Protein 2D81 (pdb70)

InterPro domains:
  IPR001375 Peptidase S9, prolyl oligopeptidase, catalytic domain [PF00326] (25-159)
  IPR029058 Alpha/Beta hydrolase fold [G3DSA:3.40.50.1820] (7-166)
  IPR029058 Alpha/Beta hydrolase fold [G3DSA:3.40.50.1820] (208-334)
  IPR029058 Alpha/Beta hydrolase fold [SSF53474] (23-336)

B-factor: mean 10.39, std 5.19, range [2.71, 42.49]

Foldseek 3Di:
DAQAAFQAAQQQEAEEEAALRLQVRVLCCWQVVVRRQLAYEGELYAAHLQQQPPHCCCQFQLHAGDCPVVLVVSVVCDPHQGDHLLSQQNYQYEYEYECAERGRHPNGSVNNVVSSVVRYDVVRYHYYYQYQFYRAQEAQDDFPPADDRNDQDPPRHYNSNDLPLVVGVCSSPPDAPQFAPDDFQWDKDKHACDDQLHDAQFDRIWIKTFAPVGVPNPDHAHEYEYEYFFLNFCQRVNCRCVPRNRNRRRRNRGRYMYTYTGGDAFQDWAAWSDDGIDGRRRSGQDSTRRRHSSCSTPPNSNSSSVSVSSCNHNVSHD

Sequence (318 aa):
TALPAFNVNPNSVSVSGLASGGYMAAQLGVAYSDVFNVGFGVFAGGPYDCARNQYYTSCMYNGYPSITTPTANMKSWSGNQIASVANLGQRKIYMWTGSSDTTVGPNVMNQLKAQLGNFDNSANVSYVTTTGAVHTFPTDFNGAGDNSCSLSTSPYISNCNYDGAGAALKWIYGSLNARNTGTLSGSVLSFAQSGSYGANGMDTTGYLYVPQSCASGATVCSLHVALHGCLQSYSSIGSRFIQNTGYNKWADTNNMIILYPQAIPDYTIHAIWNGGVLSNPNGCWDWVGWYGSNADQIGGVQMAAIVGQVKQIVSGFQ

Secondary structure (DSSP, 8-state):
-PPPP--EEEEEEEEEEETHHHHHHHHHHHHTTTTS-SEEEEES---TTTTSSS-GGGGSTT-----HHHHHHHHHHBTTTB--GGGGGG-EEEEEEETT--SS-HHHHHHHHHHHTTTS-GGGEEEEEETT--SSEEESS--TTPPPTTS--TT-EEE-SS-HHHHHHHHHHSS-PPP--SS-SSEEEEEE--GGG--TTB-SEEEEEE-HHHHSSSS-EEEEEEE--TT-SHHHHTTHHHHHS-HHHHHTTTTEEEEE--B--EEEEEE-SSSSEEEETT----SSSTT-TTTTSTT-HHHHHHHHHHHHHHTT--

Organism: Talaromyces funiculosus (NCBI:txid28572)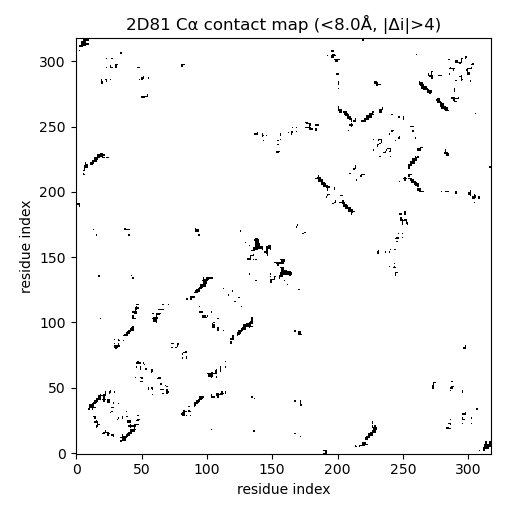

Radius of gyration: 17.61 Å; Cα contacts (8 Å, |Δi|>4): 845; chains: 1; bounding box: 46×44×44 Å

Solvent-accessible surface area: 11002 Å² total; per-residue (Å²): 127,81,5,50,50,22,8,0,31,57,96,17,1,0,0,0,0,2,9,4,0,0,5,0,0,0,3,0,0,1,0,22,0,80,14,0,39,30,0,0,0,0,0,0,0,0,1,1,2,3,2,40,100,36,78,44,47,51,0,31,132,47,25,166,1,57,28,108,58,6,14,45,25,0,127,81,27,33,55,113,77,0,14,46,23,77,40,0,29,148,23,44,0,2,0,0,0,0,50,48,1,98,44,6,0,33,37,0,0,71,31,0,88,49,0,0,45,85,29,27,59,97,79,45,26,23,55,39,68,22,126,36,2,20,16,0,0,0,0,48,47,124,10,64,54,36,13,65,19,83,111,43,56,63,8,42,0,0,55,12,135,49,26,0,0,0,22,0,0,92,72,3,50,32,112,40,93,83,64,32,104,45,130,59,59,23,65,65,61,47,2,37,10,66,69,84,44,19,26,89,6,16,27,103,43,0,31,0,2,8,0,109,43,2,59,91,11,94,53,74,3,15,0,0,0,1,0,2,1,38,63,2,0,88,63,49,21,27,41,86,7,3,114,8,0,3,0,7,43,21,0,14,50,18,56,1,0,0,0,2,0,7,0,46,28,20,165,82,108,36,77,20,43,40,60,43,89,40,27,1,59,58,0,11,0,2,18,3,4,18,23,29,80,59,7,0,19,81,39,0,63,4,0,39,1,0,8,17,0,1,110,50,0,16,74,20,87,163

Nearest PDB structures (foldseek):
  2d81-assembly1_A  TM=1.003E+00  e=9.745E-78  Talaromyces funiculosus
  2d80-assembly1_A  TM=1.000E+00  e=4.603E-72  Talaromyces funiculosus
  6qgo-assembly1_B  TM=7.931E-01  e=3.260E-04  Homo sapiens
  5syn-assembly4_D  TM=8.331E-01  e=7.725E-04  Homo sapiens
  6bje-assembly2_B  TM=7.841E-01  e=1.522E-03  Homo sapiens

Structure (mmCIF, N/CA/C/O backbone):
data_2D81
#
_entry.id   2D81
#
_cell.length_a   81.934
_cell.length_b   48.863
_cell.length_c   64.198
_cell.angle_alpha   90.00
_cell.angle_beta   94.45
_cell.angle_gamma   90.00
#
_symmetry.space_group_name_H-M   'C 1 2 1'
#
loop_
_entity.id
_entity.type
_entity.pdbx_description
1 polymer 'PHB depolymerase'
2 non-polymer 2-acetamido-2-deoxy-beta-D-glucopyranose
3 non-polymer '(1R)-3-{[(1R)-3-METHOXY-1-METHYL-3-OXOPROPYL]OXY}-1-METHYL-3-OXOPROPYL (3R)-3-HYDROXYBUTANOATE'
4 water water
#
loop_
_atom_site.group_PDB
_atom_site.id
_atom_site.type_symbol
_atom_site.label_atom_id
_atom_site.label_alt_id
_atom_site.label_comp_id
_atom_site.label_asym_id
_atom_site.label_entity_id
_atom_site.label_seq_id
_atom_site.pdbx_PDB_ins_code
_atom_site.Cartn_x
_atom_site.Cartn_y
_atom_site.Cartn_z
_atom_site.occupancy
_atom_site.B_iso_or_equiv
_atom_site.auth_seq_id
_atom_site.auth_comp_id
_atom_site.auth_asym_id
_atom_site.auth_atom_id
_atom_site.pdbx_PDB_model_num
ATOM 1 N N . THR A 1 1 ? 42.037 9.698 27.446 1.00 25.26 21 THR A N 1
ATOM 2 C CA . THR A 1 1 ? 42.149 10.323 26.098 1.00 24.47 21 THR A CA 1
ATOM 3 C C . THR A 1 1 ? 40.838 11.013 25.733 1.00 23.51 21 THR A C 1
ATOM 4 O O . THR A 1 1 ? 39.756 10.473 25.968 1.00 22.14 21 THR A O 1
ATOM 8 N N . ALA A 1 2 ? 40.936 12.209 25.163 1.00 20.93 22 ALA A N 1
ATOM 9 C CA . ALA A 1 2 ? 39.754 1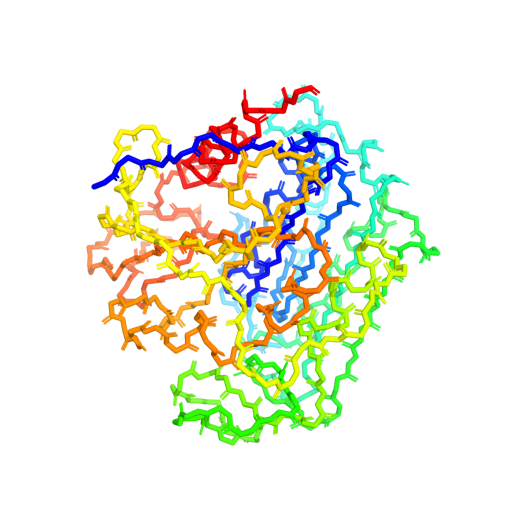2.934 24.714 1.00 20.44 22 ALA A CA 1
ATOM 10 C C . ALA A 1 2 ? 39.310 12.428 23.344 1.00 18.43 22 ALA A C 1
ATOM 11 O O . ALA A 1 2 ? 40.126 11.966 22.550 1.00 20.47 22 ALA A O 1
ATOM 13 N N . LEU A 1 3 ? 38.010 12.512 23.079 1.00 15.59 23 LEU A N 1
ATOM 14 C CA . LEU A 1 3 ? 37.464 12.160 21.772 1.00 11.83 23 LEU A CA 1
ATOM 15 C C . LEU A 1 3 ? 37.808 13.263 20.768 1.00 11.77 23 LEU A C 1
ATOM 16 O O . LEU A 1 3 ? 37.432 14.420 20.957 1.00 11.18 23 LEU A O 1
ATOM 21 N N . PRO A 1 4 ? 38.528 12.916 19.688 1.00 11.95 24 PRO A N 1
ATOM 22 C CA . PRO A 1 4 ? 38.919 13.890 18.662 1.00 12.12 24 PRO A CA 1
ATOM 23 C C . PRO A 1 4 ? 37.777 14.384 17.780 1.00 11.63 24 PRO A C 1
ATOM 24 O O . PRO A 1 4 ? 36.759 13.706 17.610 1.00 10.88 24 PRO A O 1
ATOM 28 N N . ALA A 1 5 ? 37.963 15.575 17.220 1.00 11.56 25 ALA A N 1
ATOM 29 C CA . ALA A 1 5 ? 37.141 16.053 16.119 1.00 11.77 25 ALA A CA 1
ATOM 30 C C . ALA A 1 5 ? 37.795 15.614 14.814 1.00 11.94 25 ALA A C 1
ATOM 31 O O . ALA A 1 5 ? 39.015 15.717 14.656 1.00 12.15 25 ALA A O 1
ATOM 33 N N . PHE A 1 6 ? 36.985 15.115 13.887 1.00 10.80 26 PHE A N 1
ATOM 34 C CA . PHE A 1 6 ? 37.486 14.685 12.588 1.00 10.19 26 PHE A CA 1
ATOM 35 C C . PHE A 1 6 ? 36.784 15.419 11.452 1.00 10.89 26 PHE A C 1
ATOM 36 O O . PHE A 1 6 ? 35.769 16.083 11.663 1.00 9.89 26 PHE A O 1
ATOM 44 N N . ASN A 1 7 ? 37.332 15.303 10.246 1.00 9.83 27 ASN A N 1
ATOM 45 C CA . ASN A 1 7 ? 36.710 15.919 9.087 1.00 9.65 27 ASN A CA 1
ATOM 46 C C . ASN A 1 7 ? 35.620 14.990 8.580 1.00 9.75 27 ASN A C 1
ATOM 47 O O . ASN A 1 7 ? 35.801 14.263 7.599 1.00 9.89 27 ASN A O 1
ATOM 52 N N . VAL A 1 8 ? 34.490 15.012 9.275 1.0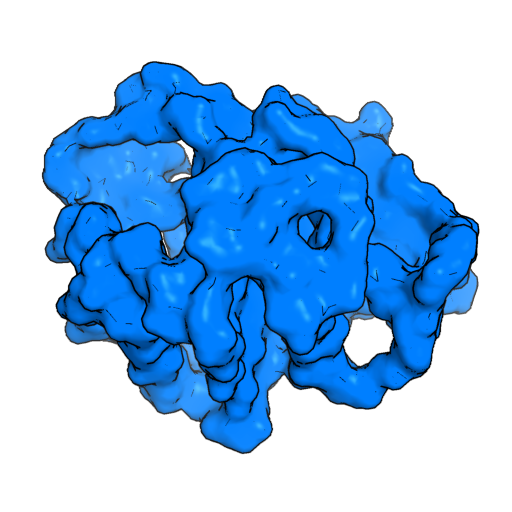0 9.05 28 VAL A N 1
ATOM 53 C CA . VAL A 1 8 ? 33.350 14.173 8.931 1.00 7.27 28 VAL A CA 1
ATOM 54 C C . VAL A 1 8 ? 32.162 15.057 8.588 1.00 7.54 28 VAL A C 1
ATOM 55 O O . VAL A 1 8 ? 31.812 15.961 9.347 1.00 8.22 28 VAL A O 1
ATOM 59 N N . ASN A 1 9 ? 31.542 14.799 7.442 1.00 7.65 29 ASN A N 1
ATOM 60 C CA . ASN A 1 9 ? 30.370 15.567 7.049 1.00 10.19 29 ASN A CA 1
ATOM 61 C C . ASN A 1 9 ? 29.199 15.195 7.954 1.00 10.71 29 ASN A C 1
ATOM 62 O O . ASN A 1 9 ? 28.855 14.023 8.082 1.00 11.49 29 ASN A O 1
ATOM 67 N N . PRO A 1 10 ? 28.574 16.194 8.599 1.00 11.05 30 PRO A N 1
ATOM 68 C CA . PRO A 1 10 ? 27.438 15.933 9.489 1.00 11.17 30 PRO A CA 1
ATOM 69 C C . PRO A 1 10 ? 26.262 15.274 8.769 1.00 11.47 30 PRO A C 1
ATOM 70 O O . PRO A 1 10 ? 25.383 14.696 9.406 1.00 10.65 30 PRO A O 1
ATOM 74 N N . ASN A 1 11 ? 26.246 15.362 7.441 1.00 11.33 31 ASN A N 1
ATOM 75 C CA . ASN A 1 11 ? 25.145 14.799 6.665 1.00 12.34 31 ASN A CA 1
ATOM 76 C C . ASN A 1 11 ? 25.414 13.353 6.251 1.00 11.13 31 ASN A C 1
ATOM 77 O O . ASN A 1 11 ? 24.715 12.811 5.395 1.00 11.23 31 ASN A O 1
ATOM 82 N N . SER A 1 12 ? 26.425 12.732 6.854 1.00 9.36 32 SER A N 1
ATOM 83 C CA . SER A 1 12 ? 26.828 11.387 6.455 1.00 8.39 32 SER A CA 1
ATOM 84 C C . SER A 1 12 ? 26.781 10.417 7.629 1.00 9.01 32 SER A C 1
ATOM 85 O O . SER A 1 12 ? 27.439 9.372 7.608 1.00 10.97 32 SER A O 1
ATOM 88 N N . VAL A 1 13 ? 26.003 10.763 8.649 1.00 7.73 33 VAL A N 1
ATOM 89 C CA . VAL A 1 13 ? 25.979 9.995 9.892 1.00 7.06 33 VAL A CA 1
ATOM 90 C C . VAL A 1 13 ? 24.852 8.960 9.912 1.00 7.42 33 VAL A C 1
ATOM 91 O O . VAL A 1 13 ? 23.731 9.226 9.466 1.00 7.13 33 VAL A O 1
ATOM 95 N N . SER A 1 14 ? 25.164 7.778 10.432 1.00 5.37 34 SER A N 1
ATOM 96 C CA . SER A 1 14 ? 24.186 6.702 10.565 1.00 6.69 34 SER A CA 1
ATOM 97 C C . SER A 1 14 ? 24.534 5.835 11.772 1.00 6.08 34 SER A C 1
ATOM 98 O O . SER A 1 14 ? 25.567 6.043 12.414 1.00 7.11 34 SER A O 1
ATOM 101 N N . VAL A 1 15 ? 23.673 4.866 12.076 1.00 5.75 35 VAL A N 1
ATOM 102 C CA . VAL A 1 15 ? 23.855 4.008 13.244 1.00 5.88 35 VAL A CA 1
ATOM 103 C C . VAL A 1 15 ? 23.224 2.630 13.023 1.00 6.54 35 VAL A C 1
ATOM 104 O O . VAL A 1 15 ? 22.227 2.503 12.311 1.00 6.57 35 VAL A O 1
ATOM 108 N N . SER A 1 16 ? 23.818 1.601 13.626 1.00 5.59 36 SER A N 1
ATOM 109 C CA . SER A 1 16 ? 23.218 0.265 13.651 1.00 5.67 36 SER A CA 1
ATOM 110 C C . SER A 1 16 ? 23.598 -0.448 14.944 1.00 6.08 36 SER A C 1
ATOM 111 O O . SER A 1 16 ? 24.453 0.025 15.692 1.00 5.06 36 SER A O 1
ATOM 114 N N . GLY A 1 17 ? 22.964 -1.586 15.206 1.00 5.04 37 GLY A N 1
ATOM 115 C CA . GLY A 1 17 ? 23.296 -2.343 16.399 1.00 6.87 37 GLY A CA 1
ATOM 116 C C . GLY A 1 17 ? 22.582 -3.675 16.483 1.00 6.53 37 GLY A C 1
ATOM 117 O O . GLY A 1 17 ? 21.658 -3.943 15.713 1.00 6.97 37 GLY A O 1
ATOM 118 N N . LEU A 1 18 ? 23.019 -4.511 17.421 1.00 7.21 38 LEU A N 1
ATOM 119 C CA . LEU A 1 18 ? 22.443 -5.840 17.614 1.00 6.57 38 LEU A CA 1
ATOM 120 C C . LEU A 1 18 ? 21.606 -5.905 18.888 1.00 6.81 38 LEU A C 1
ATOM 121 O O . LEU A 1 18 ? 22.053 -5.480 19.953 1.00 8.38 38 LEU A O 1
ATOM 126 N N . ALA A 1 19 ? 20.400 -6.452 18.769 1.00 7.47 39 ALA A N 1
ATOM 127 C CA . ALA A 1 19 ? 19.565 -6.771 19.923 1.00 7.92 39 ALA A CA 1
ATOM 128 C C . ALA A 1 19 ? 19.220 -5.520 20.731 1.00 7.29 39 ALA A C 1
ATOM 129 O O . ALA A 1 19 ? 18.532 -4.631 20.226 1.00 7.49 39 ALA A O 1
ATOM 131 N N . SER A 1 20 ? 19.686 -5.437 21.975 1.00 8.12 40 SER A N 1
ATOM 132 C CA . SER A 1 20 ? 19.446 -4.220 22.746 1.00 6.92 40 SER A CA 1
ATOM 133 C C . SER A 1 20 ? 20.108 -3.049 22.024 1.00 7.83 40 SER A C 1
ATOM 134 O O . SER A 1 20 ? 19.621 -1.919 22.078 1.00 7.07 40 SER A O 1
ATOM 137 N N . GLY A 1 21 ? 21.210 -3.334 21.335 1.00 5.92 41 GLY A N 1
ATOM 138 C CA . GLY A 1 21 ? 21.859 -2.322 20.518 1.00 6.87 41 GLY A CA 1
ATOM 139 C C . GLY A 1 21 ? 21.069 -2.002 19.263 1.00 6.00 41 GLY A C 1
ATOM 140 O O . GLY A 1 21 ? 21.158 -0.893 18.726 1.00 4.22 41 GLY A O 1
ATOM 141 N N . GLY A 1 22 ? 20.296 -2.977 18.790 1.00 5.80 42 GLY A N 1
ATOM 142 C CA . GLY A 1 22 ? 19.409 -2.741 17.665 1.00 5.73 42 GLY A CA 1
ATOM 143 C C . GLY A 1 22 ? 18.211 -1.907 18.079 1.00 6.01 42 GLY A C 1
ATOM 144 O O . GLY A 1 22 ? 17.808 -0.986 17.370 1.00 5.80 42 GLY A O 1
ATOM 145 N N . TYR A 1 23 ? 17.634 -2.234 19.231 1.00 5.96 43 TYR A N 1
ATOM 146 C CA . TYR A 1 23 ? 16.586 -1.401 19.808 1.00 4.95 43 TYR A CA 1
ATOM 147 C C . TYR A 1 23 ? 17.092 0.033 19.943 1.00 4.36 43 TYR A C 1
ATOM 148 O O . TYR A 1 23 ? 16.425 0.970 19.515 1.00 4.34 43 TYR A O 1
ATOM 157 N N . MET A 1 24 ? 18.275 0.201 20.531 1.00 4.42 44 MET A N 1
ATOM 158 C CA . MET A 1 24 ? 18.860 1.529 20.716 1.00 5.00 44 MET A CA 1
ATOM 159 C C . MET A 1 24 ? 19.133 2.231 19.384 1.00 5.22 44 MET A C 1
ATOM 160 O O . MET A 1 24 ? 18.908 3.431 19.258 1.00 6.14 44 MET A O 1
ATOM 165 N N . ALA A 1 25 ? 19.611 1.489 18.388 1.00 5.50 45 ALA A N 1
ATOM 166 C CA . ALA A 1 25 ? 19.857 2.081 17.076 1.00 4.31 45 ALA A CA 1
ATOM 167 C C . ALA A 1 25 ? 18.573 2.692 16.521 1.00 5.18 45 ALA A C 1
ATOM 168 O O . ALA A 1 25 ? 18.580 3.807 16.001 1.00 5.35 45 ALA A O 1
ATOM 170 N N . ALA A 1 26 ? 17.470 1.961 16.636 1.00 6.31 46 ALA A N 1
ATOM 171 C CA . ALA A 1 26 ? 16.179 2.479 16.191 1.00 6.58 46 ALA A CA 1
ATOM 172 C C . ALA A 1 26 ? 15.734 3.663 17.046 1.00 6.27 46 ALA A C 1
ATOM 173 O O . ALA A 1 26 ? 15.142 4.612 16.536 1.00 6.70 46 ALA A O 1
ATOM 175 N N . GLN A 1 27 ? 16.020 3.614 18.344 1.00 7.11 47 GLN A N 1
ATOM 176 C CA . GLN A 1 27 ? 15.688 4.743 19.207 1.00 5.87 47 GLN A CA 1
ATOM 177 C C . GLN A 1 27 ? 16.430 5.999 18.766 1.00 5.70 47 GLN A C 1
ATOM 178 O O . GLN A 1 27 ? 15.838 7.075 18.690 1.00 6.05 47 GLN A O 1
ATOM 184 N N . LEU A 1 28 ? 17.718 5.860 18.465 1.00 5.96 48 LEU A N 1
ATOM 185 C CA . LEU A 1 28 ? 18.502 6.973 17.929 1.00 6.26 48 LEU A CA 1
ATOM 186 C C . LEU A 1 28 ? 18.027 7.399 16.540 1.00 6.76 48 LEU A C 1
ATOM 187 O O . LEU A 1 28 ? 17.913 8.592 16.251 1.00 7.24 48 LEU A O 1
ATOM 192 N N . GLY A 1 29 ? 17.753 6.417 15.686 1.00 6.29 49 GLY A N 1
ATOM 193 C CA . GLY A 1 29 ? 17.321 6.703 14.328 1.00 6.39 49 GLY A CA 1
ATOM 194 C C . GLY A 1 29 ? 15.999 7.449 14.269 1.00 6.46 49 GLY A C 1
ATOM 195 O O . GLY A 1 29 ? 15.735 8.184 13.317 1.00 6.89 49 GLY A O 1
ATOM 196 N N . VAL A 1 30 ? 15.168 7.262 15.289 1.00 6.94 50 VAL A N 1
ATOM 197 C CA . VAL A 1 30 ? 13.886 7.955 15.372 1.00 6.56 50 VAL A CA 1
ATOM 198 C C . VAL A 1 30 ? 13.992 9.268 16.149 1.00 6.45 50 VAL A C 1
ATOM 199 O O . VAL A 1 30 ? 13.683 10.339 15.618 1.00 6.84 50 VAL A O 1
ATOM 203 N N . ALA A 1 31 ? 14.427 9.188 17.403 1.00 6.82 51 ALA A N 1
ATOM 204 C CA . ALA A 1 31 ? 14.440 10.361 18.276 1.00 6.38 51 ALA A CA 1
ATOM 205 C C . ALA A 1 31 ? 15.403 11.424 17.761 1.00 7.08 51 ALA A C 1
ATOM 206 O O . ALA A 1 31 ? 15.136 12.625 17.872 1.00 6.71 51 ALA A O 1
ATOM 208 N N . TYR A 1 32 ? 16.521 10.976 17.194 1.00 6.67 52 TYR A N 1
ATOM 209 C CA . TYR A 1 32 ? 17.495 11.885 16.603 1.00 7.01 52 TYR A CA 1
ATOM 210 C C . TYR A 1 32 ? 17.651 11.652 15.101 1.00 8.13 52 TYR A C 1
ATOM 211 O O . TYR A 1 32 ? 18.765 11.614 14.584 1.00 7.73 52 TYR A O 1
ATOM 220 N N . SER A 1 33 ? 16.532 11.505 14.399 1.00 8.34 53 SER A N 1
ATOM 221 C CA . SER A 1 33 ? 16.576 11.276 12.961 1.00 8.42 53 SER A CA 1
ATOM 222 C C . SER A 1 33 ? 17.303 12.408 12.234 1.00 8.60 53 SER A C 1
ATOM 223 O O . SER A 1 33 ? 17.812 12.213 11.133 1.00 9.35 53 SER A O 1
ATOM 226 N N . ASP A 1 34 ? 17.362 13.581 12.859 1.00 8.10 54 ASP A N 1
ATOM 227 C CA . ASP A 1 34 ? 18.071 14.718 12.282 1.00 9.57 54 ASP A CA 1
ATOM 228 C C . ASP A 1 34 ? 19.588 14.549 12.353 1.00 8.95 54 ASP A C 1
ATOM 229 O O . ASP A 1 34 ? 20.317 15.033 11.485 1.00 10.64 54 ASP A O 1
ATOM 234 N N . VAL A 1 35 ? 20.057 13.860 13.387 1.00 8.61 55 VAL A N 1
ATOM 235 C CA . VAL A 1 35 ? 21.484 13.612 13.571 1.00 8.37 55 VAL A CA 1
ATOM 236 C C . VAL A 1 35 ? 21.918 12.429 12.713 1.00 9.22 55 VAL A C 1
ATOM 237 O O . VAL A 1 35 ? 22.942 12.485 12.028 1.00 8.09 55 VAL A O 1
ATOM 241 N N . PHE A 1 36 ? 21.132 11.358 12.753 1.00 7.28 56 PHE A N 1
ATOM 242 C CA . PHE A 1 36 ? 21.424 10.178 11.949 1.00 7.70 56 PHE A CA 1
ATOM 243 C C . PHE A 1 36 ? 20.689 10.271 10.619 1.00 8.48 56 PHE A C 1
ATOM 244 O O . PHE A 1 36 ? 19.726 9.550 10.357 1.00 8.48 56 PHE A O 1
ATOM 252 N N . ASN A 1 37 ? 21.171 11.178 9.776 1.00 9.08 57 ASN A N 1
ATOM 253 C CA . ASN A 1 37 ? 20.393 11.659 8.644 1.00 11.35 57 ASN A CA 1
ATOM 254 C C . ASN A 1 37 ? 20.500 10.826 7.374 1.00 9.85 57 ASN A C 1
ATOM 255 O O . ASN A 1 37 ? 19.728 11.028 6.438 1.00 10.12 57 ASN A O 1
ATOM 260 N N . VAL A 1 38 ? 21.441 9.887 7.330 1.00 8.82 58 VAL A N 1
ATOM 261 C CA . VAL A 1 38 ? 21.494 8.967 6.200 1.00 8.41 58 VAL A CA 1
ATOM 262 C C . VAL A 1 38 ? 20.533 7.803 6.440 1.00 8.77 58 VAL A C 1
ATOM 263 O O . VAL A 1 38 ? 19.810 7.381 5.538 1.00 9.29 58 VAL A O 1
ATOM 267 N N . GLY A 1 39 ? 20.521 7.293 7.666 1.00 8.16 59 GLY A N 1
ATOM 268 C CA . GLY A 1 39 ? 19.618 6.208 8.000 1.00 7.15 59 GLY A CA 1
ATOM 269 C C . GLY A 1 39 ? 20.162 5.365 9.134 1.00 7.66 59 GLY A C 1
ATOM 270 O O . GLY A 1 39 ? 21.083 5.782 9.834 1.00 7.18 59 GLY A O 1
ATOM 271 N N . PHE A 1 40 ? 19.590 4.181 9.323 1.00 6.53 60 PHE A N 1
ATOM 272 C CA . PHE A 1 40 ? 20.043 3.286 10.379 1.00 6.24 60 PHE A CA 1
ATOM 273 C C . PHE A 1 40 ? 19.767 1.818 10.081 1.00 7.37 60 PHE A C 1
ATOM 274 O O . PHE A 1 40 ? 19.005 1.489 9.169 1.00 6.35 60 PHE A O 1
ATOM 282 N N . GLY A 1 41 ? 20.408 0.944 10.854 1.00 6.25 61 GLY A N 1
ATOM 283 C CA . GLY A 1 41 ? 20.237 -0.488 10.681 1.00 6.10 61 GLY A CA 1
ATOM 284 C C . GLY A 1 41 ? 19.952 -1.173 12.006 1.00 6.22 61 GLY A C 1
ATOM 285 O O . GLY A 1 41 ? 20.488 -0.787 13.047 1.00 7.56 61 GLY A O 1
ATOM 286 N N . VAL A 1 42 ? 19.105 -2.194 11.972 1.00 5.55 62 VAL A N 1
ATOM 287 C CA . VAL A 1 42 ? 18.743 -2.920 13.182 1.00 4.83 62 VAL A CA 1
ATOM 288 C C . VAL A 1 42 ? 18.902 -4.422 12.965 1.00 5.71 62 VAL A C 1
ATOM 289 O O . VAL A 1 42 ? 18.253 -4.999 12.090 1.00 6.24 62 VAL A O 1
ATOM 293 N N . PHE A 1 43 ? 19.776 -5.045 13.753 1.00 5.73 63 PHE A N 1
ATOM 294 C CA . PHE A 1 43 ? 19.933 -6.497 13.745 1.00 5.06 63 PHE A CA 1
ATOM 295 C C . PHE A 1 43 ? 19.227 -7.096 14.960 1.00 5.97 63 PHE A C 1
ATOM 296 O O . PHE A 1 43 ? 19.668 -6.903 16.094 1.00 6.10 63 PHE A O 1
ATOM 304 N N . ALA A 1 44 ? 18.136 -7.817 14.717 1.00 6.89 64 ALA A N 1
ATOM 305 C CA . ALA A 1 44 ? 17.455 -8.564 15.771 1.00 7.36 64 ALA A CA 1
ATOM 306 C C . ALA A 1 44 ? 17.095 -7.659 16.945 1.00 8.25 64 ALA A C 1
ATOM 307 O O . ALA A 1 44 ? 17.353 -7.993 18.103 1.00 8.96 64 ALA A O 1
ATOM 309 N N . GLY A 1 45 ? 16.505 -6.510 16.628 1.00 7.35 65 GLY A N 1
ATOM 310 C CA . GLY A 1 45 ? 15.947 -5.639 17.648 1.00 6.18 65 GLY A CA 1
ATOM 311 C C . GLY A 1 45 ? 14.432 -5.605 17.531 1.00 5.84 65 GLY A C 1
ATOM 312 O O . GLY A 1 45 ? 13.820 -6.598 17.150 1.00 7.09 65 GLY A O 1
ATOM 313 N N . GLY A 1 46 ? 13.821 -4.465 17.846 1.00 6.20 66 GLY A N 1
ATOM 314 C CA . GLY A 1 46 ? 12.372 -4.389 17.821 1.00 5.64 66 GLY A CA 1
ATOM 315 C C . GLY A 1 46 ? 11.821 -2.978 17.729 1.00 5.86 66 GLY A C 1
ATOM 316 O O . GLY A 1 46 ? 12.581 -2.012 17.623 1.00 5.37 66 GLY A O 1
ATOM 317 N N . PRO A 1 47 ? 10.487 -2.830 17.792 1.00 5.17 67 PRO A N 1
ATOM 318 C CA . PRO A 1 47 ? 9.787 -1.545 17.711 1.00 6.21 67 PRO A CA 1
ATOM 319 C C . PRO A 1 47 ? 10.328 -0.423 18.597 1.00 6.52 67 PRO A C 1
ATOM 320 O O . PRO A 1 47 ? 10.666 -0.630 19.764 1.00 6.66 67 PRO A O 1
ATOM 324 N N . TYR A 1 48 ? 10.398 0.771 18.021 1.00 6.35 68 TYR A N 1
ATOM 325 C CA . TYR A 1 48 ? 10.616 1.984 18.791 1.00 5.47 68 TYR A CA 1
ATOM 326 C C . TYR A 1 48 ? 9.549 2.115 19.884 1.00 6.76 68 TYR A C 1
ATOM 327 O O . TYR A 1 48 ? 8.355 2.082 19.593 1.00 6.08 68 TYR A O 1
ATOM 336 N N . ASP A 1 49 ? 9.994 2.262 21.131 1.00 5.31 69 ASP A N 1
ATOM 337 C CA . ASP A 1 49 ? 9.110 2.470 22.285 1.00 6.27 69 ASP A CA 1
ATOM 338 C C . ASP A 1 49 ? 8.355 1.189 22.640 1.00 6.74 69 ASP A C 1
ATOM 339 O O . ASP A 1 49 ? 7.335 1.233 23.326 1.00 6.58 69 ASP A O 1
ATOM 344 N N . CYS A 1 50 ? 8.871 0.049 22.188 1.00 7.15 70 CYS A N 1
ATOM 345 C CA . CYS A 1 50 ? 8.175 -1.226 22.371 1.00 7.48 70 CYS A CA 1
ATOM 346 C C . CYS A 1 50 ? 7.804 -1.477 23.832 1.00 8.08 70 CYS A C 1
ATOM 347 O O . CYS A 1 50 ? 6.690 -1.903 24.135 1.00 5.89 70 CYS A O 1
ATOM 350 N N . ALA A 1 51 ? 8.739 -1.209 24.739 1.00 6.13 71 ALA A N 1
ATOM 351 C CA . ALA A 1 51 ? 8.599 -1.667 26.117 1.00 6.52 71 ALA A CA 1
ATOM 352 C C . ALA A 1 51 ? 8.007 -0.630 27.065 1.00 5.84 71 ALA A C 1
ATOM 353 O O . ALA A 1 51 ? 8.033 -0.820 28.281 1.00 5.98 71 ALA A O 1
ATOM 355 N N . ARG A 1 52 ? 7.473 0.464 26.528 1.00 6.80 72 ARG A N 1
ATOM 356 C CA . ARG A 1 52 ? 6.968 1.517 27.404 1.00 6.96 72 ARG A CA 1
ATOM 357 C C . ARG A 1 52 ? 5.628 1.149 28.030 1.00 8.30 72 ARG A C 1
ATOM 358 O O . ARG A 1 52 ? 5.403 1.412 29.213 1.00 8.82 72 ARG A O 1
ATOM 366 N N . ASN A 1 53 ? 4.741 0.539 27.246 1.00 9.76 73 ASN A N 1
ATOM 367 C CA . ASN A 1 53 ? 3.387 0.263 27.723 1.00 9.61 73 ASN A CA 1
ATOM 368 C C . ASN A 1 53 ? 2.981 -1.207 27.658 1.00 10.13 73 ASN A C 1
ATOM 369 O O . ASN A 1 53 ? 1.811 -1.546 27.853 1.00 11.51 73 ASN A O 1
ATOM 374 N N . GLN A 1 54 ? 3.949 -2.074 27.384 1.00 8.59 74 GLN A N 1
ATOM 375 C CA . GLN A 1 54 ? 3.765 -3.510 27.551 1.00 9.06 74 GLN A CA 1
ATOM 376 C C . GLN A 1 54 ? 5.075 -4.065 28.092 1.00 9.04 74 GLN A C 1
ATOM 377 O O . GLN A 1 54 ? 6.138 -3.477 27.879 1.00 9.03 74 GLN A O 1
ATOM 383 N N . TYR A 1 55 ? 5.010 -5.181 28.810 1.00 8.99 75 TYR A N 1
ATOM 384 C CA . TYR A 1 55 ? 6.197 -5.667 29.497 1.00 8.84 75 TYR A CA 1
ATOM 385 C C . TYR A 1 55 ? 7.258 -6.063 28.471 1.00 8.69 75 TYR A C 1
ATOM 386 O O . TYR A 1 55 ? 6.935 -6.544 27.385 1.00 5.78 75 TYR A O 1
ATOM 395 N N . TYR A 1 56 ? 8.525 -5.844 28.809 1.00 7.67 76 TYR A N 1
ATOM 396 C CA . TYR A 1 56 ? 9.587 -5.949 27.817 1.00 8.54 76 TYR A CA 1
ATOM 397 C C . TYR A 1 56 ? 9.724 -7.360 27.241 1.00 9.02 76 TYR A C 1
ATOM 398 O O . TYR A 1 56 ? 10.156 -7.524 26.101 1.00 7.84 76 TYR A O 1
ATOM 407 N N . THR A 1 57 ? 9.355 -8.380 28.015 1.00 9.14 77 THR A N 1
ATOM 408 C CA . THR A 1 57 ? 9.444 -9.752 27.514 1.00 9.94 77 THR A CA 1
ATOM 409 C C . THR A 1 57 ? 8.432 -10.004 26.399 1.00 8.36 77 THR A C 1
ATOM 410 O O . THR A 1 57 ? 8.592 -10.933 25.606 1.00 8.01 77 THR A O 1
ATOM 414 N N . SER A 1 58 ? 7.393 -9.176 26.335 1.00 7.75 78 SER A N 1
ATOM 415 C CA . SER A 1 58 ? 6.446 -9.238 25.226 1.00 8.76 78 SER A CA 1
ATOM 416 C C . SER A 1 58 ? 7.084 -8.696 23.952 1.00 9.06 78 SER A C 1
ATOM 417 O O . SER A 1 58 ? 6.558 -8.892 22.858 1.00 9.86 78 SER A O 1
ATOM 420 N N . CYS A 1 59 ? 8.212 -8.006 24.110 1.00 7.97 79 CYS A N 1
ATOM 421 C CA . CYS A 1 59 ? 8.995 -7.518 22.978 1.00 8.33 79 CYS A CA 1
ATOM 422 C C . CYS A 1 59 ? 10.172 -8.462 22.729 1.00 7.89 79 CYS A C 1
ATOM 423 O O . CYS A 1 59 ? 11.176 -8.078 22.128 1.00 8.34 79 CYS A O 1
ATOM 426 N N . MET A 1 60 ? 10.031 -9.704 23.188 1.00 7.34 80 MET A N 1
ATOM 427 C CA . MET A 1 60 ? 11.075 -10.711 23.037 1.00 7.85 80 MET A CA 1
ATOM 428 C C . MET A 1 60 ? 10.488 -12.092 22.764 1.00 9.28 80 MET A C 1
ATOM 429 O O . MET A 1 60 ? 9.276 -12.252 22.646 1.00 10.07 80 MET A O 1
ATOM 434 N N . TYR A 1 61 ? 11.368 -13.083 22.657 1.00 9.58 81 TYR A N 1
ATOM 435 C CA . TYR A 1 61 ? 10.967 -14.483 22.589 1.00 9.74 81 TYR A CA 1
ATOM 436 C C . TYR A 1 61 ? 10.001 -14.752 21.439 1.00 9.89 81 TYR A C 1
ATOM 437 O O . TYR A 1 61 ? 9.118 -15.609 21.524 1.00 9.66 81 TYR A O 1
ATOM 446 N N . ASN A 1 62 ? 10.199 -14.004 20.359 1.00 10.57 82 ASN A N 1
ATOM 447 C CA . ASN A 1 62 ? 9.481 -14.183 19.103 1.00 9.64 82 ASN A CA 1
ATOM 448 C C . ASN A 1 62 ? 7.976 -14.060 19.263 1.00 10.04 82 ASN A C 1
ATOM 449 O O . ASN A 1 62 ? 7.209 -14.720 18.566 1.00 10.32 82 ASN A O 1
ATOM 454 N N . GLY A 1 63 ? 7.563 -13.199 20.186 1.00 10.10 83 GLY A N 1
ATOM 455 C CA . GLY A 1 63 ? 6.160 -12.861 20.302 1.00 9.42 83 GLY A CA 1
ATOM 456 C C . GLY A 1 63 ? 5.733 -11.772 19.334 1.00 10.54 83 GLY A C 1
ATOM 457 O O . GLY A 1 63 ? 6.499 -11.354 18.461 1.00 9.16 83 GLY A O 1
ATOM 458 N N . TYR A 1 64 ? 4.493 -11.319 19.489 1.00 9.98 84 TYR A N 1
ATOM 459 C CA . TYR A 1 64 ? 3.946 -10.254 18.656 1.00 11.00 84 TYR A CA 1
ATOM 460 C C . TYR A 1 64 ? 3.651 -9.013 19.495 1.00 9.48 84 TYR A C 1
ATOM 461 O O . TYR A 1 64 ? 2.502 -8.775 19.871 1.00 10.42 84 TYR A O 1
ATOM 470 N N . PRO A 1 65 ? 4.675 -8.203 19.799 1.00 8.64 85 PRO A N 1
ATOM 471 C CA . PRO A 1 65 ? 4.403 -7.008 20.603 1.00 9.58 85 PRO A CA 1
ATOM 472 C C . PRO A 1 65 ? 3.444 -6.065 19.884 1.00 10.32 85 PRO A C 1
ATOM 473 O O . PRO A 1 65 ? 3.448 -5.983 18.655 1.00 10.05 85 PRO A O 1
ATOM 477 N N . SER A 1 66 ? 2.618 -5.360 20.650 1.00 8.19 86 SER A N 1
ATOM 478 C CA . SER A 1 66 ? 1.726 -4.368 20.064 1.00 9.00 86 SER A CA 1
ATOM 479 C C . SER A 1 66 ? 2.530 -3.139 19.662 1.00 7.89 86 SER A C 1
ATOM 480 O O . SER A 1 66 ? 3.470 -2.750 20.356 1.00 9.35 86 SER A O 1
ATOM 483 N N . ILE A 1 67 ? 2.160 -2.524 18.545 1.00 7.66 87 ILE A N 1
ATOM 484 C CA . ILE A 1 67 ? 2.779 -1.267 18.152 1.00 7.48 87 ILE A CA 1
ATOM 485 C C . ILE A 1 67 ? 1.741 -0.161 17.991 1.00 7.72 87 ILE A C 1
ATOM 486 O O . ILE A 1 67 ? 2.033 0.899 17.439 1.00 8.70 87 ILE A O 1
ATOM 491 N N . THR A 1 68 ? 0.530 -0.401 18.484 1.00 7.60 88 THR A N 1
ATOM 492 C CA . THR A 1 68 ? -0.516 0.610 18.392 1.00 8.77 88 THR A CA 1
ATOM 493 C C . THR A 1 68 ? -0.097 1.883 19.125 1.00 8.47 88 THR A C 1
ATOM 494 O O . THR A 1 68 ? -0.056 2.965 18.533 1.00 7.37 88 THR A O 1
ATOM 498 N N . THR A 1 69 ? 0.224 1.755 20.409 1.00 8.28 89 THR A N 1
ATOM 499 C CA . THR A 1 69 ? 0.627 2.915 21.196 1.00 8.43 89 THR A CA 1
ATOM 500 C C . THR A 1 69 ? 2.016 3.421 20.804 1.00 8.28 89 THR A C 1
ATOM 501 O O . THR A 1 69 ? 2.246 4.627 20.752 1.00 7.12 89 THR A O 1
ATOM 505 N N . PRO A 1 70 ? 2.964 2.508 20.529 1.00 7.71 90 PRO A N 1
ATOM 506 C CA . PRO A 1 70 ? 4.298 2.982 20.140 1.00 8.15 90 PRO A CA 1
ATOM 507 C C . PRO A 1 70 ? 4.236 3.853 18.880 1.00 8.37 90 PRO A C 1
ATOM 508 O O . PRO A 1 70 ? 4.890 4.894 18.797 1.00 8.12 90 PRO A O 1
ATOM 512 N N . THR A 1 71 ? 3.437 3.427 17.907 1.00 9.22 91 THR A N 1
ATOM 513 C CA . THR A 1 71 ? 3.281 4.179 16.669 1.00 8.93 91 THR A CA 1
ATOM 514 C C . THR A 1 71 ? 2.545 5.496 16.916 1.00 8.91 91 THR A C 1
ATOM 515 O O . THR A 1 71 ? 2.913 6.534 16.360 1.00 9.40 91 THR A O 1
ATOM 519 N N . ALA A 1 72 ? 1.515 5.454 17.756 1.00 7.60 92 ALA A N 1
ATOM 520 C CA . ALA A 1 72 ? 0.802 6.666 18.150 1.00 7.94 92 ALA A CA 1
ATOM 521 C C . ALA A 1 72 ? 1.736 7.661 18.837 1.00 7.65 92 ALA A C 1
ATOM 522 O O . ALA A 1 72 ? 1.645 8.869 18.611 1.00 8.97 92 ALA A O 1
ATOM 524 N N . ASN A 1 73 ? 2.634 7.155 19.675 1.00 7.80 93 ASN A N 1
ATOM 525 C CA . ASN A 1 73 ? 3.594 8.022 20.352 1.00 7.52 93 ASN A CA 1
ATOM 526 C C . ASN A 1 73 ? 4.535 8.700 19.359 1.00 6.97 93 ASN A C 1
ATOM 527 O O . ASN A 1 73 ? 4.849 9.885 19.502 1.00 6.93 93 ASN A O 1
ATOM 532 N N . MET A 1 74 ? 4.982 7.960 18.349 1.00 6.11 94 MET A N 1
ATOM 533 C CA . MET A 1 74 ? 5.826 8.554 17.318 1.00 7.73 94 MET A CA 1
ATOM 534 C C . MET A 1 74 ? 5.125 9.742 16.662 1.00 9.12 94 MET A C 1
ATOM 535 O O . MET A 1 74 ? 5.730 10.795 16.462 1.00 8.27 94 MET A O 1
ATOM 540 N N . LYS A 1 75 ? 3.847 9.573 16.335 1.00 8.93 95 LYS A N 1
ATOM 541 C CA . LYS A 1 75 ? 3.073 10.654 15.740 1.00 8.60 95 LYS A CA 1
ATOM 542 C C . LYS A 1 75 ? 2.916 11.815 16.711 1.00 9.73 95 LYS A C 1
ATOM 543 O O . LYS A 1 75 ? 3.080 12.973 16.336 1.00 11.14 95 LYS A O 1
ATOM 549 N N . SER A 1 76 ? 2.608 11.496 17.963 1.00 9.01 96 SER A N 1
ATOM 550 C CA . SER A 1 76 ? 2.322 12.522 18.958 1.00 10.21 96 SER A CA 1
ATOM 551 C C . SER A 1 76 ? 3.562 13.326 19.340 1.00 9.70 96 SER A C 1
ATOM 552 O O . SER A 1 76 ? 3.479 14.538 19.539 1.00 9.73 96 SER A O 1
ATOM 555 N N . TRP A 1 77 ? 4.707 12.653 19.435 1.00 7.76 97 TRP A N 1
ATOM 556 C CA . TRP A 1 77 ? 5.934 13.302 19.894 1.00 7.14 97 TRP A CA 1
ATOM 557 C C . TRP A 1 77 ? 6.697 14.007 18.777 1.00 8.18 97 TRP A C 1
ATOM 558 O O . TRP A 1 77 ? 7.657 14.728 19.040 1.00 8.55 97 TRP A O 1
ATOM 569 N N . SER A 1 78 ? 6.274 13.797 17.535 1.00 8.55 98 SER A N 1
ATOM 570 C CA . SER A 1 78 ? 7.006 14.323 16.385 1.00 8.86 98 SER A CA 1
ATOM 571 C C . SER A 1 78 ? 7.230 15.829 16.489 1.00 8.96 98 SER A C 1
ATOM 572 O O . SER A 1 78 ? 6.279 16.604 16.593 1.00 9.68 98 SER A O 1
ATOM 575 N N . GLY A 1 79 ? 8.495 16.236 16.464 1.00 8.99 99 GLY A N 1
ATOM 576 C CA . GLY A 1 79 ? 8.813 17.652 16.495 1.00 10.15 99 GLY A CA 1
ATOM 577 C C . GLY A 1 79 ? 9.025 18.202 17.893 1.00 10.84 99 GLY A C 1
ATOM 578 O O . GLY A 1 79 ? 9.422 19.359 18.057 1.00 13.06 99 GLY A O 1
ATOM 579 N N . ASN A 1 80 ? 8.760 17.378 18.902 1.00 9.88 100 ASN A N 1
ATOM 580 C CA . ASN A 1 80 ? 8.977 17.770 20.287 1.00 11.02 100 ASN A CA 1
ATOM 581 C C . ASN A 1 80 ? 9.897 16.797 21.014 1.00 10.23 100 ASN A C 1
ATOM 582 O O . ASN A 1 80 ? 11.099 17.044 21.108 1.00 10.65 100 ASN A O 1
ATOM 587 N N . GLN A 1 81 ? 9.346 15.698 21.527 1.00 8.90 101 GLN A N 1
ATOM 588 C CA . GLN A 1 81 ? 10.161 14.715 22.239 1.00 9.14 101 GLN A CA 1
ATOM 589 C C . GLN A 1 81 ? 11.055 13.902 21.306 1.00 9.35 101 GLN A C 1
ATOM 590 O O . GLN A 1 81 ? 12.020 13.279 21.749 1.00 9.72 101 GLN A O 1
ATOM 596 N N . ILE A 1 82 ? 10.728 13.903 20.017 1.00 10.03 102 ILE A N 1
ATOM 597 C CA . ILE A 1 82 ? 11.610 13.329 19.006 1.00 9.35 102 ILE A CA 1
ATOM 598 C C . ILE A 1 82 ? 11.650 14.244 17.789 1.00 10.73 102 ILE A C 1
ATOM 599 O O . ILE A 1 82 ? 10.785 15.106 17.624 1.00 10.61 102 ILE A O 1
ATOM 604 N N . ALA A 1 83 ? 12.657 14.061 16.940 1.00 9.55 103 ALA A N 1
ATOM 605 C CA . ALA A 1 83 ? 12.739 14.823 15.700 1.00 9.33 103 ALA A CA 1
ATOM 606 C C . ALA A 1 83 ? 11.538 14.484 14.821 1.00 9.26 103 ALA A C 1
ATOM 607 O O . ALA A 1 83 ? 10.961 13.404 14.941 1.00 9.50 103 ALA A O 1
ATOM 609 N N . SER A 1 84 ? 11.165 15.407 13.941 1.00 9.63 104 SER A N 1
ATOM 610 C CA . SER A 1 84 ? 10.011 15.201 13.070 1.00 10.25 104 SER A CA 1
ATOM 611 C C . SER A 1 84 ? 10.080 13.854 12.357 1.00 10.20 104 SER A C 1
ATOM 612 O O . SER A 1 84 ? 11.091 13.519 11.741 1.00 9.56 104 SER A O 1
ATOM 615 N N . VAL A 1 85 ? 9.002 13.080 12.447 1.00 9.59 105 VAL A N 1
ATOM 616 C CA . VAL A 1 85 ? 8.960 11.779 11.795 1.00 9.58 105 VAL A CA 1
ATOM 617 C C . VAL A 1 85 ? 8.935 11.900 10.275 1.00 9.52 105 VAL A C 1
ATOM 618 O O . VAL A 1 85 ? 9.134 10.915 9.565 1.00 8.27 105 VAL A O 1
ATOM 622 N N . ALA A 1 86 ? 8.700 13.110 9.777 1.00 9.12 106 ALA A N 1
ATOM 623 C CA . ALA A 1 86 ? 8.818 13.373 8.345 1.00 10.27 106 ALA A CA 1
ATOM 624 C C . ALA A 1 86 ? 10.214 13.004 7.845 1.00 9.74 106 ALA A C 1
ATOM 625 O O . ALA A 1 86 ? 10.385 12.587 6.697 1.00 8.20 106 ALA A O 1
ATOM 627 N N . ASN A 1 87 ? 11.215 13.156 8.708 1.00 8.79 107 ASN A N 1
ATOM 628 C CA . ASN A 1 87 ? 12.578 12.793 8.336 1.00 9.85 107 ASN A CA 1
ATOM 629 C C . ASN A 1 87 ? 12.672 11.330 7.923 1.00 9.47 107 ASN A C 1
ATOM 630 O O . ASN A 1 87 ? 13.438 10.980 7.023 1.00 9.43 107 ASN A O 1
ATOM 635 N N . LEU A 1 88 ? 11.899 10.473 8.581 1.00 8.73 108 LEU A N 1
ATOM 636 C CA . LEU A 1 88 ? 12.000 9.040 8.333 1.00 9.10 108 LEU A CA 1
ATOM 637 C C . LEU A 1 88 ? 11.607 8.685 6.903 1.00 8.97 108 LEU A C 1
ATOM 638 O O . LEU A 1 88 ? 11.915 7.597 6.419 1.00 9.06 108 LEU A O 1
ATOM 643 N N . GLY A 1 89 ? 10.936 9.615 6.229 1.00 8.75 109 GLY A N 1
ATOM 644 C CA . GLY A 1 89 ? 10.537 9.385 4.854 1.00 10.44 109 GLY A CA 1
ATOM 645 C C . GLY A 1 89 ? 11.693 9.508 3.881 1.00 11.00 109 GLY A C 1
ATOM 646 O O . GLY A 1 89 ? 11.560 9.156 2.707 1.00 11.68 109 GLY A O 1
ATOM 647 N N . GLN A 1 90 ? 12.826 10.009 4.368 1.00 11.42 110 GLN A N 1
ATOM 648 C CA . GLN A 1 90 ? 14.029 10.146 3.549 1.00 13.36 110 GLN A CA 1
ATOM 649 C C . GLN A 1 90 ? 15.240 9.538 4.243 1.00 12.89 110 GLN A C 1
ATOM 650 O O . GLN A 1 90 ? 16.301 10.161 4.326 1.00 14.82 110 GLN A O 1
ATOM 656 N N . ARG A 1 91 ? 15.070 8.323 4.748 1.00 10.71 111 ARG A N 1
ATOM 657 C CA . ARG A 1 91 ? 16.154 7.606 5.407 1.00 9.21 111 ARG A CA 1
ATOM 658 C C . ARG A 1 91 ? 16.286 6.211 4.815 1.00 8.75 111 ARG A C 1
ATOM 659 O O . ARG A 1 91 ? 15.289 5.576 4.468 1.00 8.95 111 ARG A O 1
ATOM 667 N N . LYS A 1 92 ? 17.523 5.741 4.697 1.00 8.96 112 LYS A N 1
ATOM 668 C CA . LYS A 1 92 ? 17.776 4.352 4.340 1.00 9.79 112 LYS A CA 1
ATOM 669 C C . LYS A 1 92 ? 17.698 3.521 5.612 1.00 9.43 112 LYS A C 1
ATOM 670 O O . LYS A 1 92 ? 18.397 3.800 6.587 1.00 10.14 112 LYS A O 1
ATOM 676 N N . ILE A 1 93 ? 16.841 2.505 5.605 1.00 7.47 113 ILE A N 1
ATOM 677 C CA . ILE A 1 93 ? 16.644 1.679 6.788 1.00 7.64 113 ILE A CA 1
ATOM 678 C C . ILE A 1 93 ? 16.896 0.219 6.455 1.00 6.76 113 ILE A C 1
ATOM 679 O O . ILE A 1 93 ? 16.264 -0.346 5.560 1.00 6.15 113 ILE A O 1
ATOM 684 N N . TYR A 1 94 ? 17.844 -0.373 7.174 1.00 5.12 114 TYR A N 1
ATOM 685 C CA . TYR A 1 94 ? 18.209 -1.772 7.003 1.00 5.44 114 TYR A CA 1
ATOM 686 C C . TYR A 1 94 ? 17.753 -2.563 8.224 1.00 4.83 114 TYR A C 1
ATOM 687 O O . TYR A 1 94 ? 17.961 -2.137 9.356 1.00 6.37 114 TYR A O 1
ATOM 696 N N . MET A 1 95 ? 17.128 -3.711 7.987 1.00 4.40 115 MET A N 1
ATOM 697 C CA . MET A 1 95 ? 16.659 -4.571 9.070 1.00 5.43 115 MET A CA 1
ATOM 698 C C . MET A 1 95 ? 17.014 -6.027 8.796 1.00 5.68 115 MET A C 1
ATOM 699 O O . MET A 1 95 ? 16.917 -6.491 7.660 1.00 7.35 115 MET A O 1
ATOM 704 N N . TRP A 1 96 ? 17.433 -6.740 9.838 1.00 5.61 116 TRP A N 1
ATOM 705 C CA . TRP A 1 96 ? 17.853 -8.133 9.704 1.00 5.36 116 TRP A CA 1
ATOM 706 C C . TRP A 1 96 ? 17.354 -8.972 10.866 1.00 4.83 116 TRP A C 1
ATOM 707 O O . TRP A 1 96 ? 17.338 -8.523 12.010 1.00 5.06 116 TRP A O 1
ATOM 718 N N . THR A 1 97 ? 16.954 -10.200 10.564 1.00 4.99 117 THR A N 1
ATOM 719 C CA . THR A 1 97 ? 16.687 -11.177 11.602 1.00 6.44 117 THR A CA 1
ATOM 720 C C . THR A 1 97 ? 17.145 -12.555 11.144 1.00 5.93 117 THR A C 1
ATOM 721 O O . THR A 1 97 ? 17.141 -12.858 9.948 1.00 6.10 117 THR A O 1
ATOM 725 N N . GLY A 1 98 ? 17.558 -13.380 12.098 1.00 6.75 118 GLY A N 1
ATOM 726 C CA . GLY A 1 98 ? 17.735 -14.793 11.814 1.00 7.24 118 GLY A CA 1
ATOM 727 C C . GLY A 1 98 ? 16.380 -15.466 11.935 1.00 7.58 118 GLY A C 1
ATOM 728 O O . GLY A 1 98 ? 15.577 -15.087 12.785 1.00 6.93 118 GLY A O 1
ATOM 729 N N . SER A 1 99 ? 16.111 -16.455 11.092 1.00 7.62 119 SER A N 1
ATOM 730 C CA . SER A 1 99 ? 14.800 -17.094 11.101 1.00 7.51 119 SER A CA 1
ATOM 731 C C . SER A 1 99 ? 14.629 -17.976 12.336 1.00 8.94 119 SER A C 1
ATOM 732 O O . SER A 1 99 ? 13.506 -18.285 12.732 1.00 9.30 119 SER A O 1
ATOM 735 N N . SER A 1 100 ? 15.749 -18.367 12.943 1.00 9.48 120 SER A N 1
ATOM 736 C CA . SER A 1 100 ? 15.737 -19.299 14.070 1.00 9.44 120 SER A CA 1
ATOM 737 C C . SER A 1 100 ? 15.964 -18.585 15.397 1.00 10.23 120 SER A C 1
ATOM 738 O O . SER A 1 100 ? 16.193 -19.222 16.425 1.00 12.36 120 SER A O 1
ATOM 741 N N . ASP A 1 101 ? 15.902 -17.261 15.366 1.00 8.69 121 ASP A N 1
ATOM 742 C CA . ASP A 1 101 ? 16.068 -16.444 16.563 1.00 8.68 121 ASP A CA 1
ATOM 743 C C . ASP A 1 101 ? 14.793 -16.523 17.412 1.00 9.23 121 ASP A C 1
ATOM 744 O O . ASP A 1 101 ? 13.714 -16.117 16.972 1.00 9.65 121 ASP A O 1
ATOM 749 N N . THR A 1 102 ? 14.917 -17.069 18.618 1.00 10.79 122 THR A N 1
ATOM 750 C CA . THR A 1 102 ? 13.788 -17.140 19.541 1.00 10.42 122 THR A CA 1
ATOM 751 C C . THR A 1 102 ? 14.062 -16.325 20.799 1.00 10.07 122 THR A C 1
ATOM 752 O O . THR A 1 102 ? 13.387 -16.482 21.819 1.00 10.71 122 THR A O 1
ATOM 756 N N . THR A 1 103 ? 15.056 -15.447 20.713 1.00 9.55 123 THR A N 1
ATOM 757 C CA . THR A 1 103 ? 15.388 -14.546 21.807 1.00 7.78 123 THR A CA 1
ATOM 758 C C . THR A 1 103 ? 14.709 -13.196 21.590 1.00 8.03 123 THR A C 1
ATOM 759 O O . THR A 1 103 ? 14.088 -12.651 22.502 1.00 8.40 123 THR A O 1
ATOM 763 N N . VAL A 1 104 ? 14.840 -12.656 20.381 1.00 7.02 124 VAL A N 1
ATOM 764 C CA . VAL A 1 104 ? 14.004 -11.539 19.953 1.00 7.58 124 VAL A CA 1
ATOM 765 C C . VAL A 1 104 ? 13.050 -12.042 18.872 1.00 7.94 124 VAL A C 1
ATOM 766 O O . VAL A 1 104 ? 11.897 -12.338 19.163 1.00 9.76 124 VAL A O 1
ATOM 770 N N . GLY A 1 105 ? 13.529 -12.166 17.636 1.00 8.22 125 GLY A N 1
ATOM 771 C CA . GLY A 1 105 ? 12.838 -13.018 16.682 1.00 8.06 125 GLY A CA 1
ATOM 772 C C . GLY A 1 105 ? 12.145 -12.341 15.515 1.00 7.73 125 GLY A C 1
ATOM 773 O O . GLY A 1 105 ? 11.860 -11.143 15.566 1.00 7.76 125 GLY A O 1
ATOM 774 N N . PRO A 1 106 ? 11.848 -13.100 14.444 1.00 7.96 126 PRO A N 1
ATOM 775 C CA . PRO A 1 106 ? 11.183 -12.592 13.241 1.00 7.79 126 PRO A CA 1
ATOM 776 C C . PRO A 1 106 ? 9.886 -11.850 13.549 1.00 8.03 126 PRO A C 1
ATOM 777 O O . PRO A 1 106 ? 9.592 -10.830 12.934 1.00 7.48 126 PRO A O 1
ATOM 781 N N . ASN A 1 107 ? 9.111 -12.360 14.501 1.00 7.04 127 ASN A N 1
ATOM 782 C CA . ASN A 1 107 ? 7.813 -11.764 14.800 1.00 8.00 127 ASN A CA 1
ATOM 783 C C . ASN A 1 107 ? 7.972 -10.382 15.437 1.00 7.88 127 ASN A C 1
ATOM 784 O O . ASN A 1 107 ? 7.147 -9.495 15.229 1.00 8.35 127 ASN A O 1
ATOM 789 N N . VAL A 1 108 ? 9.040 -10.200 16.208 1.00 5.83 128 VAL A N 1
ATOM 790 C CA . VAL A 1 108 ? 9.317 -8.908 16.823 1.00 5.43 128 VAL A CA 1
ATOM 791 C C . VAL A 1 108 ? 9.908 -7.946 15.801 1.00 5.97 128 VAL A C 1
ATOM 792 O O . VAL A 1 108 ? 9.468 -6.803 15.687 1.00 5.57 128 VAL A O 1
ATOM 796 N N . MET A 1 109 ? 10.900 -8.405 15.048 1.00 5.25 129 MET A N 1
ATOM 797 C CA . MET A 1 109 ? 11.479 -7.557 14.013 1.00 5.29 129 MET A CA 1
ATOM 798 C C . MET A 1 109 ? 10.457 -7.150 12.956 1.00 6.03 129 MET A C 1
ATOM 799 O O . MET A 1 109 ? 10.515 -6.040 12.430 1.00 7.17 129 MET A O 1
ATOM 804 N N . ASN A 1 110 ? 9.509 -8.032 12.654 1.00 7.00 130 ASN A N 1
ATOM 805 C CA . ASN A 1 110 ? 8.484 -7.703 11.671 1.00 7.70 130 ASN A CA 1
ATOM 806 C C . ASN A 1 110 ? 7.603 -6.550 12.143 1.00 7.60 130 ASN A C 1
ATOM 807 O O . ASN A 1 110 ? 7.135 -5.754 11.330 1.00 6.53 130 ASN A O 1
ATOM 812 N N . GLN A 1 111 ? 7.368 -6.465 13.451 1.00 7.42 131 GLN A N 1
ATOM 813 C CA . GLN A 1 111 ? 6.574 -5.367 13.998 1.00 7.47 131 GLN A CA 1
ATOM 814 C C . GLN A 1 111 ? 7.312 -4.035 13.886 1.00 6.38 131 GLN A C 1
ATOM 815 O O . GLN A 1 111 ? 6.692 -2.991 13.684 1.00 6.50 131 GLN A O 1
ATOM 821 N N . LEU A 1 112 ? 8.634 -4.066 14.027 1.00 6.22 132 LEU A N 1
ATOM 822 C CA . LEU A 1 112 ? 9.434 -2.874 13.769 1.00 6.36 132 LEU A CA 1
ATOM 823 C C . LEU A 1 112 ? 9.274 -2.442 12.316 1.00 7.16 132 LEU A C 1
ATOM 824 O O . LEU A 1 112 ? 9.124 -1.254 12.027 1.00 7.30 132 LEU A O 1
ATOM 829 N N . LYS A 1 113 ? 9.309 -3.407 11.402 1.00 6.58 133 LYS A N 1
ATOM 830 C CA . LYS A 1 113 ? 9.124 -3.108 9.987 1.00 6.02 133 LYS A CA 1
ATOM 831 C C . LYS A 1 113 ? 7.766 -2.447 9.771 1.00 5.67 133 LYS A C 1
ATOM 832 O O . LYS A 1 113 ? 7.660 -1.433 9.086 1.00 5.40 133 LYS A O 1
ATOM 838 N N . ALA A 1 114 ? 6.730 -3.029 10.365 1.00 7.32 134 ALA A N 1
ATOM 839 C CA . ALA A 1 114 ? 5.371 -2.526 10.198 1.00 7.30 134 ALA A CA 1
ATOM 840 C C . ALA A 1 114 ? 5.259 -1.122 10.775 1.00 7.90 134 ALA A C 1
ATOM 841 O O . ALA A 1 114 ? 4.630 -0.237 10.185 1.00 7.64 134 ALA A O 1
ATOM 843 N N . GLN A 1 115 ? 5.873 -0.925 11.936 1.00 5.94 135 GLN A N 1
ATOM 844 C CA . GLN A 1 115 ? 5.825 0.366 12.611 1.00 7.07 135 GLN A CA 1
ATOM 845 C C . GLN A 1 115 ? 6.474 1.457 11.764 1.00 7.14 135 GLN A C 1
ATOM 846 O O . GLN A 1 115 ? 5.880 2.510 11.537 1.00 7.73 135 GLN A O 1
ATOM 852 N N . LEU A 1 116 ? 7.695 1.203 11.305 1.00 7.63 136 LEU A N 1
ATOM 853 C CA . LEU A 1 116 ? 8.418 2.177 10.493 1.00 7.60 136 LEU A CA 1
ATOM 854 C C . LEU A 1 116 ? 7.749 2.369 9.136 1.00 8.54 136 LEU A C 1
ATOM 855 O O . LEU A 1 116 ? 7.891 3.418 8.514 1.00 8.43 136 LEU A O 1
ATOM 860 N N . GLY A 1 117 ? 7.010 1.358 8.690 1.00 8.40 137 GLY A N 1
ATOM 861 C CA . GLY A 1 117 ? 6.311 1.458 7.418 1.00 9.28 137 GLY A CA 1
ATOM 862 C C . GLY A 1 117 ? 5.306 2.596 7.373 1.00 9.46 137 GLY A C 1
ATOM 863 O O . GLY A 1 117 ? 4.919 3.060 6.296 1.00 8.46 137 GLY A O 1
ATOM 864 N N . ASN A 1 118 ? 4.878 3.050 8.546 1.00 7.76 138 ASN A N 1
ATOM 865 C CA . ASN A 1 118 ? 3.968 4.185 8.640 1.00 8.77 138 ASN A CA 1
ATOM 866 C C . ASN A 1 118 ? 4.644 5.487 8.235 1.00 10.05 138 ASN A C 1
ATOM 867 O O . ASN A 1 118 ? 3.967 6.465 7.907 1.00 10.73 138 ASN A O 1
ATOM 872 N N . PHE A 1 119 ? 5.973 5.502 8.262 1.00 9.21 139 PHE A N 1
ATOM 873 C CA . PHE A 1 119 ? 6.719 6.749 8.106 1.00 8.60 139 PHE A CA 1
ATOM 874 C C . PHE A 1 119 ? 7.783 6.716 7.014 1.00 8.42 139 PHE A C 1
ATOM 875 O O . PHE A 1 119 ? 8.209 7.768 6.537 1.00 9.36 139 PHE A O 1
ATOM 883 N N . ASP A 1 120 ? 8.221 5.521 6.625 1.00 9.08 140 ASP A N 1
ATOM 884 C CA . ASP A 1 120 ? 9.343 5.408 5.700 1.00 9.25 140 ASP A CA 1
ATOM 885 C C . ASP A 1 120 ? 8.946 5.154 4.249 1.00 10.83 140 ASP A C 1
ATOM 886 O O . ASP A 1 120 ? 7.763 5.057 3.918 1.00 12.29 140 ASP A O 1
ATOM 891 N N . ASN A 1 121 ? 9.959 5.062 3.394 1.00 12.14 141 ASN A N 1
ATOM 892 C CA . ASN A 1 121 ? 9.796 4.845 1.959 1.00 14.35 141 ASN A CA 1
ATOM 893 C C . ASN A 1 121 ? 10.245 3.422 1.632 1.00 13.05 141 ASN A C 1
ATOM 894 O O . ASN A 1 121 ? 11.395 3.061 1.885 1.00 11.34 141 ASN A O 1
ATOM 899 N N . SER A 1 122 ? 9.345 2.613 1.078 1.00 13.09 142 SER A N 1
ATOM 900 C CA . SER A 1 122 ? 9.620 1.185 0.916 1.00 12.72 142 SER A CA 1
ATOM 901 C C . SER A 1 122 ? 10.855 0.908 0.053 1.00 12.46 142 SER A C 1
ATOM 902 O O . SER A 1 122 ? 11.613 -0.025 0.327 1.00 11.05 142 SER A O 1
ATOM 905 N N . ALA A 1 123 ? 11.061 1.718 -0.982 1.00 10.20 143 ALA A N 1
ATOM 906 C CA . ALA A 1 123 ? 12.195 1.518 -1.879 1.00 9.43 143 ALA A CA 1
ATOM 907 C C . ALA A 1 123 ? 13.518 1.680 -1.133 1.00 9.75 143 ALA A C 1
ATOM 908 O O . ALA A 1 123 ? 14.530 1.102 -1.526 1.00 9.72 143 ALA A O 1
ATOM 910 N N .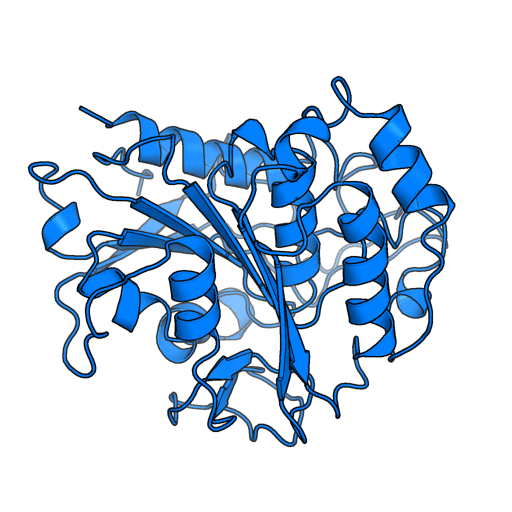 ASN A 1 124 ? 13.507 2.464 -0.058 1.00 9.07 144 ASN A N 1
ATOM 911 C CA . ASN A 1 124 ? 14.716 2.679 0.736 1.00 7.21 144 ASN A CA 1
ATOM 912 C C . ASN A 1 124 ? 14.775 1.827 2.000 1.00 7.69 144 ASN A C 1
ATOM 913 O O . ASN A 1 124 ? 15.576 2.091 2.900 1.00 6.04 144 ASN A O 1
ATOM 918 N N . VAL A 1 125 ? 13.933 0.802 2.061 1.00 7.33 145 VAL A N 1
ATOM 919 C CA . VAL A 1 125 ? 13.968 -0.154 3.165 1.00 7.20 145 VAL A CA 1
ATOM 920 C C . VAL A 1 125 ? 14.457 -1.509 2.657 1.00 7.18 145 VAL A C 1
ATOM 921 O O . VAL A 1 125 ? 13.982 -1.998 1.635 1.00 7.89 145 VAL A O 1
ATOM 925 N N . SER A 1 126 ? 15.408 -2.109 3.367 1.00 5.64 146 SER A N 1
ATOM 926 C CA . SER A 1 126 ? 15.807 -3.484 3.086 1.00 7.64 146 SER A CA 1
ATOM 927 C C . SER A 1 126 ? 15.600 -4.342 4.327 1.00 7.24 146 SER A C 1
ATOM 928 O O . SER A 1 126 ? 16.186 -4.078 5.373 1.00 8.02 146 SER A O 1
ATOM 931 N N . TYR A 1 127 ? 14.757 -5.361 4.208 1.00 6.41 147 TYR A N 1
ATOM 932 C CA . TYR A 1 127 ? 14.516 -6.270 5.318 1.00 6.99 147 TYR A CA 1
ATOM 933 C C . TYR A 1 127 ? 14.983 -7.658 4.909 1.00 6.90 147 TYR A C 1
ATOM 934 O O . TYR A 1 127 ? 14.490 -8.228 3.931 1.00 8.69 147 TYR A O 1
ATOM 943 N N . VAL A 1 128 ? 15.943 -8.188 5.658 1.00 6.07 148 VAL A N 1
ATOM 944 C CA . VAL A 1 128 ? 16.598 -9.442 5.303 1.00 6.71 148 VAL A CA 1
ATOM 945 C C . VAL A 1 128 ? 16.446 -10.488 6.403 1.00 7.58 148 VAL A C 1
ATOM 946 O O . VAL A 1 128 ? 16.616 -10.192 7.590 1.00 6.74 148 VAL A O 1
ATOM 950 N N . THR A 1 129 ? 16.120 -11.713 6.000 1.00 7.17 149 THR A N 1
ATOM 951 C CA . THR A 1 129 ? 16.100 -12.839 6.923 1.00 8.24 149 THR A CA 1
ATOM 952 C C . THR A 1 129 ? 17.147 -13.858 6.496 1.00 8.44 149 THR A C 1
ATOM 953 O O . THR A 1 129 ? 17.172 -14.284 5.342 1.00 9.53 149 THR A O 1
ATOM 957 N N . THR A 1 130 ? 18.017 -14.240 7.423 1.00 8.88 150 THR A N 1
ATOM 958 C CA . THR A 1 130 ? 18.955 -15.326 7.165 1.00 8.09 150 THR A CA 1
ATOM 959 C C . THR A 1 130 ? 18.388 -16.620 7.728 1.00 7.98 150 THR A C 1
ATOM 960 O O . THR A 1 130 ? 18.172 -16.749 8.934 1.00 6.90 150 THR A O 1
ATOM 964 N N . THR A 1 131 ? 18.139 -17.574 6.839 1.00 8.88 151 THR A N 1
ATOM 965 C CA . THR A 1 131 ? 17.540 -18.845 7.220 1.00 9.13 151 THR A CA 1
ATOM 966 C C . THR A 1 131 ? 18.469 -19.627 8.142 1.00 9.18 151 THR A C 1
ATOM 967 O O . THR A 1 131 ? 19.625 -19.874 7.801 1.00 9.67 151 THR A O 1
ATOM 971 N N . GLY A 1 132 ? 17.959 -20.010 9.309 1.00 9.82 152 GLY A N 1
ATOM 972 C CA . GLY A 1 132 ? 18.723 -20.860 10.204 1.00 10.94 152 GLY A CA 1
ATOM 973 C C . GLY A 1 132 ? 19.548 -20.129 11.249 1.00 10.64 152 GLY A C 1
ATOM 974 O O . GLY A 1 132 ? 20.046 -20.747 12.192 1.00 11.00 152 GLY A O 1
ATOM 975 N N . ALA A 1 133 ? 19.697 -18.817 11.093 1.00 10.04 153 ALA A N 1
ATOM 976 C CA . ALA A 1 133 ? 20.491 -18.033 12.034 1.00 9.10 153 ALA A CA 1
ATOM 977 C C . ALA A 1 133 ? 19.718 -17.793 13.327 1.00 8.64 153 ALA A C 1
ATOM 978 O O . ALA A 1 133 ? 18.515 -17.523 13.302 1.00 8.27 153 ALA A O 1
ATOM 980 N N . VAL A 1 134 ? 20.409 -17.895 14.457 1.00 8.43 154 VAL A N 1
ATOM 981 C CA . VAL A 1 134 ? 19.790 -17.613 15.746 1.00 9.17 154 VAL A CA 1
ATOM 982 C C . VAL A 1 134 ? 20.102 -16.184 16.180 1.00 7.81 154 VAL A C 1
ATOM 983 O O . VAL A 1 134 ? 20.522 -15.355 15.367 1.00 8.42 154 VAL A O 1
ATOM 987 N N . HIS A 1 135 ? 19.898 -15.897 17.462 1.00 8.14 155 HIS A N 1
ATOM 988 C CA . HIS A 1 135 ? 20.233 -14.591 18.003 1.00 8.37 155 HIS A CA 1
ATOM 989 C C . HIS A 1 135 ? 21.748 -14.428 18.134 1.00 7.44 155 HIS A C 1
ATOM 990 O O . HIS A 1 135 ? 22.355 -14.885 19.102 1.00 8.07 155 HIS A O 1
ATOM 997 N N . THR A 1 136 ? 22.349 -13.769 17.150 1.00 6.99 156 THR A N 1
ATOM 998 C CA . THR A 1 136 ? 23.792 -13.592 17.100 1.00 7.56 156 THR A CA 1
ATOM 999 C C . THR A 1 136 ? 24.071 -12.566 16.005 1.00 7.37 156 THR A C 1
ATOM 1000 O O . THR A 1 136 ? 23.221 -12.345 15.138 1.00 7.51 156 THR A O 1
ATOM 1004 N N . PHE A 1 137 ? 25.237 -11.927 16.041 1.00 6.03 157 PHE A N 1
ATOM 1005 C CA . PHE A 1 137 ? 25.594 -11.003 14.968 1.00 6.53 157 PHE A CA 1
ATOM 1006 C C . PHE A 1 137 ? 26.083 -11.798 13.761 1.00 6.93 157 PHE A C 1
ATOM 1007 O O . PHE A 1 137 ? 27.027 -12.575 13.869 1.00 6.87 157 PHE A O 1
ATOM 1015 N N . PRO A 1 138 ? 25.454 -11.601 12.591 1.00 7.48 158 PRO A N 1
ATOM 1016 C CA . PRO A 1 138 ? 25.842 -12.319 11.372 1.00 5.96 158 PRO A CA 1
ATOM 1017 C C . PRO A 1 138 ? 27.060 -11.761 10.633 1.00 7.03 158 PRO A C 1
ATOM 1018 O O . PRO A 1 138 ? 27.050 -10.616 10.182 1.00 6.07 158 PRO A O 1
ATOM 1022 N N . THR A 1 139 ? 28.098 -12.584 10.498 1.00 7.22 159 THR A N 1
ATOM 1023 C CA . THR A 1 139 ? 29.228 -12.244 9.634 1.00 7.10 159 THR A CA 1
ATOM 1024 C C . THR A 1 139 ? 29.461 -13.383 8.646 1.00 7.60 159 THR A C 1
ATOM 1025 O O . THR A 1 139 ? 28.744 -14.382 8.664 1.00 7.41 159 THR A O 1
ATOM 1029 N N . ASP A 1 140 ? 30.463 -13.237 7.784 1.00 7.65 160 ASP A N 1
ATOM 1030 C CA . ASP A 1 140 ? 30.794 -14.310 6.854 1.00 7.58 160 ASP A CA 1
ATOM 1031 C C . ASP A 1 140 ? 32.234 -14.774 7.024 1.00 8.30 160 ASP A C 1
ATOM 1032 O O . ASP A 1 140 ? 32.842 -15.300 6.095 1.00 7.28 160 ASP A O 1
ATOM 1037 N N . PHE A 1 141 ? 32.775 -14.583 8.221 1.00 7.74 161 PHE A N 1
ATOM 1038 C CA . PHE A 1 141 ? 34.111 -15.072 8.527 1.00 9.46 161 PHE A CA 1
ATOM 1039 C C . PHE A 1 141 ? 34.211 -15.612 9.949 1.00 10.58 161 PHE A C 1
ATOM 1040 O O . PHE A 1 141 ? 33.345 -15.358 10.789 1.00 9.13 161 PHE A O 1
ATOM 1048 N N . ASN A 1 142 ? 35.269 -16.375 10.203 1.00 10.71 162 ASN A N 1
ATOM 1049 C CA . ASN A 1 142 ? 35.445 -17.058 11.477 1.00 11.43 162 ASN A CA 1
ATOM 1050 C C . ASN A 1 142 ? 36.213 -16.184 12.463 1.00 12.81 162 ASN A C 1
ATOM 1051 O O . ASN A 1 142 ? 37.390 -16.424 12.743 1.00 12.66 162 ASN A O 1
ATOM 1056 N N . GLY A 1 143 ? 35.537 -15.164 12.982 1.00 11.47 163 GLY A N 1
ATOM 1057 C CA . GLY A 1 143 ? 36.153 -14.297 13.967 1.00 10.24 163 GLY A CA 1
ATOM 1058 C C . GLY A 1 143 ? 36.583 -15.057 15.207 1.00 9.63 163 GLY A C 1
ATOM 1059 O O . GLY A 1 143 ? 35.935 -16.023 15.610 1.00 9.07 163 GLY A O 1
ATOM 1060 N N . ALA A 1 144 ? 37.681 -14.621 15.815 1.00 9.19 164 ALA A N 1
ATOM 1061 C CA . ALA A 1 144 ? 38.242 -15.314 16.971 1.00 9.68 164 ALA A CA 1
ATOM 1062 C C . ALA A 1 144 ? 37.203 -15.510 18.072 1.00 8.73 164 ALA A C 1
ATOM 1063 O O . ALA A 1 144 ? 36.644 -14.547 18.585 1.00 9.68 164 ALA A O 1
ATOM 1065 N N . GLY A 1 145 ? 36.948 -16.765 18.430 1.00 9.46 165 GLY A N 1
ATOM 1066 C CA . GLY A 1 145 ? 36.067 -17.049 19.549 1.00 8.90 165 GLY A CA 1
ATOM 1067 C C . GLY A 1 145 ? 34.581 -16.995 19.231 1.00 8.97 165 GLY A C 1
ATOM 1068 O O . GLY A 1 145 ? 33.748 -17.108 20.135 1.00 8.99 165 GLY A O 1
ATOM 1069 N N . ASP A 1 146 ? 34.243 -16.827 17.955 1.00 8.39 166 ASP A N 1
ATOM 1070 C CA . ASP A 1 146 ? 32.845 -16.787 17.528 1.00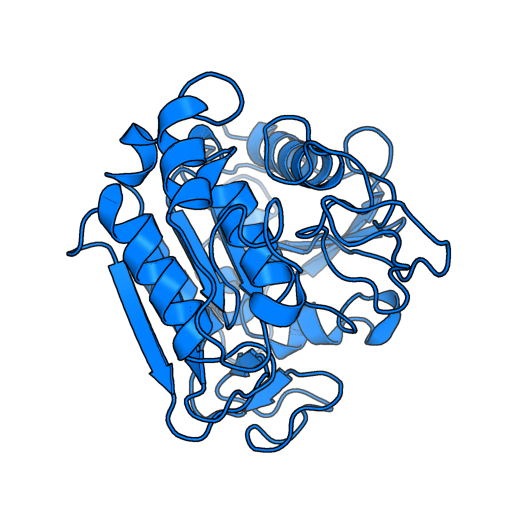 7.61 166 ASP A CA 1
ATOM 1071 C C . ASP A 1 146 ? 32.093 -18.031 17.988 1.00 7.27 166 ASP A C 1
ATOM 1072 O O . ASP A 1 146 ? 32.647 -19.129 18.000 1.00 7.92 166 ASP A O 1
ATOM 1077 N N . ASN A 1 147 ? 30.827 -17.857 18.352 1.00 7.27 167 ASN A N 1
ATOM 1078 C CA . ASN A 1 147 ? 29.938 -18.991 18.572 1.00 8.30 167 ASN A CA 1
ATOM 1079 C C . ASN A 1 147 ? 29.325 -19.423 17.247 1.00 8.49 167 ASN A C 1
ATOM 1080 O O . ASN A 1 147 ? 29.311 -18.661 16.278 1.00 8.81 167 ASN A O 1
ATOM 1085 N N . SER A 1 148 ? 28.809 -20.646 17.209 1.00 8.44 168 SER A N 1
ATOM 1086 C CA . SER A 1 148 ? 28.132 -21.148 16.022 1.00 9.57 168 SER A CA 1
ATOM 1087 C C . SER A 1 148 ? 26.913 -20.286 15.725 1.00 9.96 168 SER A C 1
ATOM 1088 O O . SER A 1 148 ? 26.236 -19.824 16.644 1.00 9.20 168 SER A O 1
ATOM 1091 N N . CYS A 1 149 ? 26.632 -20.068 14.445 1.00 8.36 169 CYS A N 1
ATOM 1092 C CA . CYS A 1 149 ? 25.454 -19.294 14.074 1.00 9.35 169 CYS A CA 1
ATOM 1093 C C . CYS A 1 149 ? 24.178 -20.082 14.371 1.00 10.11 169 CYS A C 1
ATOM 1094 O O . CYS A 1 149 ? 23.074 -19.562 14.215 1.00 13.60 169 CYS A O 1
ATOM 1097 N N . SER A 1 150 ? 24.323 -21.334 14.804 1.00 9.30 170 SER A N 1
ATOM 1098 C CA . SER A 1 150 ? 23.157 -22.130 15.177 1.00 9.41 170 SER A CA 1
ATOM 1099 C C . SER A 1 150 ? 23.017 -22.302 16.689 1.00 9.11 170 SER A C 1
ATOM 1100 O O . SER A 1 150 ? 22.114 -22.997 17.153 1.00 8.95 170 SER A O 1
ATOM 1103 N N . LEU A 1 151 ? 23.903 -21.669 17.454 1.00 8.28 171 LEU A N 1
ATOM 1104 C CA . LEU A 1 151 ? 23.806 -21.696 18.915 1.00 7.62 171 LEU A CA 1
ATOM 1105 C C . LEU A 1 151 ? 24.019 -20.305 19.515 1.00 9.16 171 LEU A C 1
ATOM 1106 O O . LEU A 1 151 ? 25.102 -19.725 19.400 1.00 7.12 171 LEU A O 1
ATOM 1111 N N . SER A 1 152 ? 22.986 -19.776 20.164 1.00 8.64 172 SER A N 1
ATOM 1112 C CA . SER A 1 152 ? 23.062 -18.432 20.727 1.00 8.57 172 SER A CA 1
ATOM 1113 C C . SER A 1 152 ? 23.754 -18.450 22.086 1.00 8.41 172 SER A C 1
ATOM 1114 O O . SER A 1 152 ? 23.163 -18.842 23.092 1.00 9.18 172 SER A O 1
ATOM 1117 N N . THR A 1 153 ? 25.010 -18.017 22.100 1.00 7.41 173 THR A N 1
ATOM 1118 C CA . THR A 1 153 ? 25.808 -17.969 23.320 1.00 8.82 173 THR A CA 1
ATOM 1119 C C . THR A 1 153 ? 26.983 -17.014 23.089 1.00 7.19 173 THR A C 1
ATOM 1120 O O . THR A 1 153 ? 27.285 -16.663 21.945 1.00 7.38 173 THR A O 1
ATOM 1124 N N . SER A 1 154 ? 27.637 -16.583 24.163 1.00 7.42 174 SER A N 1
ATOM 1125 C CA . SER A 1 154 ? 28.725 -15.613 24.044 1.00 7.90 174 SER A CA 1
ATOM 1126 C C . SER A 1 154 ? 29.742 -16.091 23.007 1.00 8.26 174 SER A C 1
ATOM 1127 O O . SER A 1 154 ? 30.047 -17.283 22.930 1.00 10.53 174 SER A O 1
ATOM 1130 N N . PRO A 1 155 ? 30.325 -15.161 22.230 1.00 8.48 175 PRO A N 1
ATOM 1131 C CA . PRO A 1 155 ? 30.124 -13.707 22.240 1.00 8.30 175 PRO A CA 1
ATOM 1132 C C . PRO A 1 155 ? 28.943 -13.183 21.419 1.00 7.93 175 PRO A C 1
ATOM 1133 O O . PRO A 1 155 ? 28.821 -11.976 21.215 1.00 6.59 175 PRO A O 1
ATOM 1137 N N . TYR A 1 156 ? 28.086 -14.085 20.950 1.00 6.13 176 TYR A N 1
ATOM 1138 C CA . TYR A 1 156 ? 26.967 -13.720 20.085 1.00 6.17 176 TYR A CA 1
ATOM 1139 C C . TYR A 1 156 ? 27.439 -13.019 18.811 1.00 6.21 176 TYR A C 1
ATOM 1140 O O . TYR A 1 156 ? 26.830 -12.057 18.344 1.00 5.74 176 TYR A O 1
ATOM 1149 N N . ILE A 1 157 ? 28.537 -13.519 18.260 1.00 5.38 177 ILE A N 1
ATOM 1150 C CA . ILE A 1 157 ? 29.029 -13.099 16.950 1.00 4.74 177 ILE A CA 1
ATOM 1151 C C . ILE A 1 157 ? 29.416 -14.380 16.216 1.00 6.26 177 ILE A C 1
ATOM 1152 O O . ILE A 1 157 ? 30.140 -15.210 16.761 1.00 7.56 177 ILE A O 1
ATOM 1157 N N . SER A 1 158 ? 28.935 -14.544 14.988 1.00 6.29 178 SER A N 1
ATOM 1158 C CA . SER A 1 158 ? 29.025 -15.839 14.318 1.00 5.19 178 SER A CA 1
ATOM 1159 C C . SER A 1 158 ? 29.402 -15.721 12.852 1.00 6.39 178 SER A C 1
ATOM 1160 O O . SER A 1 158 ? 29.211 -14.676 12.227 1.00 6.10 178 SER A O 1
ATOM 1163 N N . ASN A 1 159 ? 29.927 -16.810 12.301 1.00 6.50 179 ASN A N 1
ATOM 1164 C CA . ASN A 1 159 ? 29.980 -16.957 10.854 1.00 8.64 179 ASN A CA 1
ATOM 1165 C C . ASN A 1 159 ? 28.641 -17.528 10.403 1.00 8.12 179 ASN A C 1
ATOM 1166 O O . ASN A 1 159 ? 28.423 -18.738 10.455 1.00 9.75 179 ASN A O 1
ATOM 1171 N N . CYS A 1 160 ? 27.740 -16.647 9.984 1.00 7.63 180 CYS A N 1
ATOM 1172 C CA . CYS A 1 160 ? 26.431 -17.055 9.487 1.00 7.74 180 CYS A CA 1
ATOM 1173 C C . CYS A 1 160 ? 26.416 -17.132 7.966 1.00 9.18 180 CYS A C 1
ATOM 1174 O O . CYS A 1 160 ? 25.348 -17.166 7.353 1.00 9.75 180 CYS A O 1
ATOM 1177 N N . ASN A 1 161 ? 27.601 -17.152 7.364 1.00 9.28 181 ASN A N 1
ATOM 1178 C CA . ASN A 1 161 ? 27.722 -17.136 5.910 1.00 10.19 181 ASN A CA 1
ATOM 1179 C C . ASN A 1 161 ? 26.923 -15.963 5.350 1.00 9.35 181 ASN A C 1
ATOM 1180 O O . ASN A 1 161 ? 26.311 -16.052 4.284 1.00 9.03 181 ASN A O 1
ATOM 1185 N N . TYR A 1 162 ? 26.930 -14.862 6.093 1.00 8.74 182 TYR A N 1
ATOM 1186 C CA . TYR A 1 162 ? 26.264 -13.638 5.668 1.00 8.35 182 TYR A CA 1
ATOM 1187 C C . TYR A 1 162 ? 26.974 -12.437 6.272 1.00 8.11 182 TYR A C 1
ATOM 1188 O O . TYR A 1 162 ? 27.075 -12.309 7.492 1.00 6.22 182 TYR A O 1
ATOM 1197 N N . ASP A 1 163 ? 27.469 -11.565 5.401 1.00 8.12 183 ASP A N 1
ATOM 1198 C CA . ASP A 1 163 ? 28.182 -10.366 5.816 1.00 7.07 183 ASP A CA 1
ATOM 1199 C C . ASP A 1 163 ? 27.176 -9.290 6.218 1.00 6.14 183 ASP A C 1
ATOM 1200 O O . ASP A 1 163 ? 26.798 -8.448 5.406 1.00 6.80 183 ASP A O 1
ATOM 1205 N N . GLY A 1 164 ? 26.743 -9.333 7.476 1.00 5.28 184 GLY A N 1
ATOM 1206 C CA . GLY A 1 164 ? 25.733 -8.402 7.948 1.00 6.12 184 GLY A CA 1
ATOM 1207 C C . GLY A 1 164 ? 26.203 -6.962 7.979 1.00 5.35 184 GLY A C 1
ATOM 1208 O O . GLY A 1 164 ? 25.470 -6.062 7.571 1.00 5.89 184 GLY A O 1
ATOM 1209 N N . ALA A 1 165 ? 27.419 -6.741 8.469 1.00 6.29 185 ALA A N 1
ATOM 1210 C CA . ALA A 1 165 ? 27.964 -5.390 8.549 1.00 6.29 185 ALA A CA 1
ATOM 1211 C C . ALA A 1 165 ? 28.011 -4.773 7.160 1.00 6.77 185 ALA A C 1
ATOM 1212 O O . ALA A 1 165 ? 27.604 -3.627 6.962 1.00 6.52 185 ALA A O 1
ATOM 1214 N N . GLY A 1 166 ? 28.503 -5.545 6.197 1.00 6.48 186 GLY A N 1
ATOM 1215 C CA . GLY A 1 166 ? 28.585 -5.064 4.832 1.00 6.20 186 GLY A CA 1
ATOM 1216 C C . GLY A 1 166 ? 27.221 -4.779 4.232 1.00 6.51 186 GLY A C 1
ATOM 1217 O O . GLY A 1 166 ? 27.032 -3.778 3.547 1.00 6.89 186 GLY A O 1
ATOM 1218 N N . ALA A 1 167 ? 26.265 -5.667 4.484 1.00 7.26 187 ALA A N 1
ATOM 1219 C CA . ALA A 1 167 ? 24.914 -5.480 3.970 1.00 8.19 187 ALA A CA 1
ATOM 1220 C C . ALA A 1 167 ? 24.321 -4.181 4.509 1.00 6.78 187 ALA A C 1
ATOM 1221 O O . ALA A 1 167 ? 23.744 -3.394 3.759 1.00 6.22 187 ALA A O 1
ATOM 1223 N N . ALA A 1 168 ? 24.465 -3.963 5.812 1.00 6.45 188 ALA A N 1
ATOM 1224 C CA . ALA A 1 168 ? 23.919 -2.765 6.444 1.00 6.32 188 ALA A CA 1
ATOM 1225 C C . ALA A 1 168 ? 24.570 -1.493 5.903 1.00 4.64 188 ALA A C 1
ATOM 1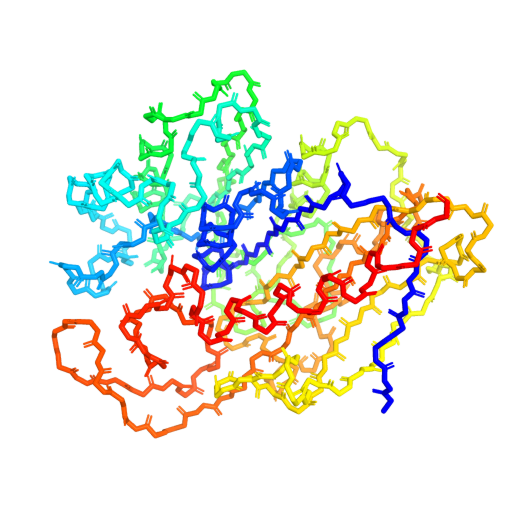226 O O . ALA A 1 168 ? 23.879 -0.536 5.551 1.00 5.18 188 ALA A O 1
ATOM 1228 N N . LEU A 1 169 ? 25.897 -1.479 5.838 1.00 4.57 189 LEU A N 1
ATOM 1229 C CA . LEU A 1 169 ? 26.613 -0.287 5.387 1.00 5.23 189 LEU A CA 1
ATOM 1230 C C . LEU A 1 169 ? 26.370 0.013 3.911 1.00 6.48 189 LEU A C 1
ATOM 1231 O O . LEU A 1 169 ? 26.204 1.174 3.525 1.00 7.91 189 LEU A O 1
ATOM 1236 N N . LYS A 1 170 ? 26.344 -1.027 3.085 1.00 6.00 190 LYS A N 1
ATOM 1237 C CA . LYS A 1 170 ? 26.040 -0.837 1.677 1.00 6.79 190 LYS A CA 1
ATOM 1238 C C . LYS A 1 170 ? 24.606 -0.365 1.473 1.00 7.25 190 LYS A C 1
ATOM 1239 O O . LYS A 1 170 ? 24.345 0.444 0.588 1.00 7.90 190 LYS A O 1
ATOM 1245 N N . TRP A 1 171 ? 23.673 -0.847 2.289 1.00 7.68 191 TRP A N 1
ATOM 1246 C CA . TRP A 1 171 ? 22.299 -0.387 2.139 1.00 6.90 191 TRP A CA 1
ATOM 1247 C C . TRP A 1 171 ? 22.175 1.077 2.536 1.00 7.84 191 TRP A C 1
ATOM 1248 O O . TRP A 1 171 ? 21.526 1.864 1.848 1.00 8.57 191 TRP A O 1
ATOM 1259 N N . ILE A 1 172 ? 22.804 1.437 3.648 1.00 8.57 192 ILE A N 1
ATOM 1260 C CA . ILE A 1 172 ? 22.700 2.794 4.166 1.00 8.51 192 ILE A CA 1
ATOM 1261 C C . ILE A 1 172 ? 23.405 3.805 3.262 1.00 8.99 192 ILE A C 1
ATOM 1262 O O . ILE A 1 172 ? 22.861 4.872 2.979 1.00 8.35 192 ILE A O 1
ATOM 1267 N N . TYR A 1 173 ? 24.606 3.467 2.800 1.00 9.60 193 TYR A N 1
ATOM 1268 C CA . TYR A 1 173 ? 25.407 4.414 2.030 1.00 9.82 193 TYR A CA 1
ATOM 1269 C C . TYR A 1 173 ? 25.353 4.219 0.520 1.00 14.00 193 TYR A C 1
ATOM 1270 O O . TYR A 1 173 ? 25.866 5.049 -0.233 1.00 13.10 193 TYR A O 1
ATOM 1279 N N . GLY A 1 174 ? 24.728 3.133 0.082 1.00 16.45 194 GLY A N 1
ATOM 1280 C CA . GLY A 1 174 ? 24.667 2.845 -1.339 1.00 21.17 194 GLY A CA 1
ATOM 1281 C C . GLY A 1 174 ? 25.919 2.128 -1.796 1.00 23.01 194 GLY A C 1
ATOM 1282 O O . GLY A 1 174 ? 26.368 1.179 -1.151 1.00 25.89 194 GLY A O 1
ATOM 1283 N N . SER A 1 175 ? 26.489 2.571 -2.909 1.00 23.49 195 SER A N 1
ATOM 1284 C CA . SER A 1 175 ? 27.736 1.993 -3.379 1.00 23.01 195 SER A CA 1
ATOM 1285 C C . SER A 1 175 ? 28.789 2.134 -2.285 1.00 20.77 195 SER A C 1
ATOM 1286 O O . SER A 1 175 ? 28.808 3.124 -1.551 1.00 23.31 195 SER A O 1
ATOM 1289 N N . LEU A 1 176 ? 29.631 1.117 -2.159 1.00 17.86 196 LEU A N 1
ATOM 1290 C CA . LEU A 1 176 ? 30.845 1.195 -1.357 1.00 12.92 196 LEU A CA 1
ATOM 1291 C C . LEU A 1 176 ? 31.946 0.461 -2.101 1.00 11.63 196 LEU A C 1
ATOM 1292 O O . LEU A 1 176 ? 31.670 -0.456 -2.876 1.00 11.77 196 LEU A O 1
ATOM 1297 N N . ASN A 1 177 ? 33.191 0.866 -1.868 1.00 9.57 197 ASN A N 1
ATOM 1298 C CA . ASN A 1 177 ? 34.333 0.139 -2.402 1.00 8.07 197 ASN A CA 1
ATOM 1299 C C . ASN A 1 177 ? 34.477 -1.186 -1.666 1.00 8.66 197 ASN A C 1
ATOM 1300 O O . ASN A 1 177 ? 34.075 -1.309 -0.507 1.00 7.47 197 ASN A O 1
ATOM 1305 N N . ALA A 1 178 ? 35.050 -2.174 -2.347 1.00 6.73 198 ALA A N 1
ATOM 1306 C CA . ALA A 1 178 ? 35.229 -3.502 -1.776 1.00 9.07 198 ALA A CA 1
ATOM 1307 C C . ALA A 1 178 ? 35.906 -3.421 -0.413 1.00 7.54 198 ALA A C 1
ATOM 1308 O O . ALA A 1 178 ? 36.813 -2.613 -0.204 1.00 7.49 198 ALA A O 1
ATOM 1310 N N . ARG A 1 179 ? 35.462 -4.262 0.513 1.00 7.55 199 ARG A N 1
ATOM 1311 C CA . ARG A 1 179 ? 36.021 -4.273 1.858 1.00 7.13 199 ARG A CA 1
ATOM 1312 C C . ARG A 1 179 ? 37.472 -4.734 1.833 1.00 7.51 199 ARG A C 1
ATOM 1313 O O . ARG A 1 179 ? 37.893 -5.443 0.918 1.00 7.73 199 ARG A O 1
ATOM 1321 N N . ASN A 1 180 ? 38.223 -4.327 2.851 1.00 7.67 200 ASN A N 1
ATOM 1322 C CA . ASN A 1 180 ? 39.599 -4.775 3.039 1.00 9.05 200 ASN A CA 1
ATOM 1323 C C . ASN A 1 180 ? 39.608 -6.088 3.814 1.00 10.02 200 ASN A C 1
ATOM 1324 O O . ASN A 1 180 ? 39.205 -6.129 4.973 1.00 10.24 200 ASN A O 1
ATOM 1329 N N . THR A 1 181 ? 40.069 -7.155 3.171 1.00 12.56 201 THR A N 1
ATOM 1330 C CA . THR A 1 181 ? 40.068 -8.476 3.791 1.00 15.11 201 THR A CA 1
ATOM 1331 C C . THR A 1 181 ? 41.414 -8.810 4.422 1.00 16.49 201 THR A C 1
ATOM 1332 O O . THR A 1 181 ? 41.625 -9.928 4.898 1.00 18.63 201 THR A O 1
ATOM 1336 N N . GLY A 1 182 ? 42.321 -7.839 4.428 1.00 14.40 202 GLY A N 1
ATOM 1337 C CA . GLY A 1 182 ? 43.637 -8.061 4.999 1.00 13.62 202 GLY A CA 1
ATOM 1338 C C . GLY A 1 182 ? 43.934 -7.105 6.139 1.00 13.85 202 GLY A C 1
ATOM 1339 O O . GLY A 1 182 ? 43.041 -6.747 6.907 1.00 13.14 202 GLY A O 1
ATOM 1340 N N . THR A 1 183 ? 45.192 -6.689 6.252 1.00 13.74 203 THR A N 1
ATOM 1341 C CA . THR A 1 183 ? 45.599 -5.789 7.323 1.00 12.61 203 THR A CA 1
ATOM 1342 C C . THR A 1 183 ? 44.927 -4.425 7.183 1.00 11.17 203 THR A C 1
ATOM 1343 O O . THR A 1 183 ? 45.011 -3.783 6.138 1.00 10.18 203 THR A O 1
ATOM 1347 N N . LEU A 1 184 ? 44.259 -3.988 8.244 1.00 9.91 204 LEU A N 1
ATOM 1348 C CA . LEU A 1 184 ? 43.567 -2.704 8.226 1.00 9.47 204 LEU A CA 1
ATOM 1349 C C . LEU A 1 184 ? 44.571 -1.556 8.228 1.00 9.49 204 LEU A C 1
ATOM 1350 O O . LEU A 1 184 ? 45.632 -1.649 8.850 1.00 9.99 204 LEU A O 1
ATOM 1355 N N . SER A 1 185 ? 44.230 -0.471 7.539 1.00 8.54 205 SER A N 1
ATOM 1356 C CA . SER A 1 185 ? 45.146 0.657 7.388 1.00 8.99 205 SER A CA 1
ATOM 1357 C C . SER A 1 185 ? 45.191 1.529 8.636 1.00 10.82 205 SER A C 1
ATOM 1358 O O . SER A 1 185 ? 46.158 2.265 8.853 1.00 10.75 205 SER A O 1
ATOM 1361 N N . GLY A 1 186 ? 44.142 1.449 9.448 1.00 11.36 206 GLY A N 1
ATOM 1362 C CA . GLY A 1 186 ? 43.972 2.404 10.528 1.00 11.49 206 GLY A CA 1
ATOM 1363 C C . GLY A 1 186 ? 44.131 1.829 11.919 1.00 12.37 206 GLY A C 1
ATOM 1364 O O . GLY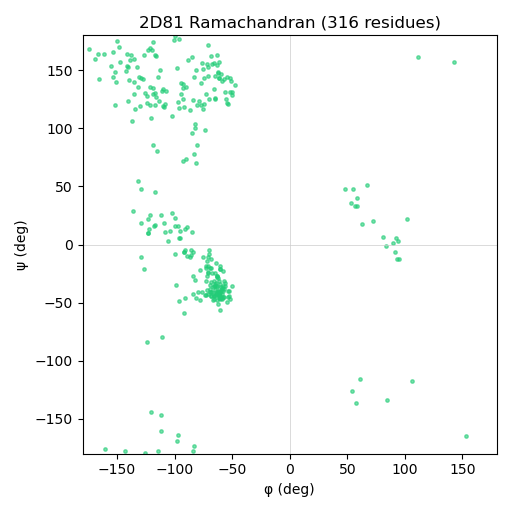 A 1 186 ? 44.717 0.763 12.106 1.00 14.59 206 GLY A O 1
ATOM 1365 N N . SER A 1 187 ? 43.601 2.548 12.902 1.00 13.16 207 SER A N 1
ATOM 1366 C CA . SER A 1 187 ? 43.763 2.181 14.301 1.00 13.28 207 SER A CA 1
ATOM 1367 C C . SER A 1 187 ? 42.427 2.232 15.028 1.00 11.21 207 SER A C 1
ATOM 1368 O O . SER A 1 187 ? 41.523 2.973 14.638 1.00 11.48 207 SER A O 1
ATOM 1371 N N . VAL A 1 188 ? 42.307 1.434 16.082 1.00 10.81 208 VAL A N 1
ATOM 1372 C CA . VAL A 1 188 ? 41.214 1.584 17.032 1.00 9.12 208 VAL A CA 1
ATOM 1373 C C . VAL A 1 188 ? 41.665 2.508 18.155 1.00 10.18 208 VAL A C 1
ATOM 1374 O O . VAL A 1 188 ? 42.621 2.209 18.872 1.00 11.48 208 VAL A O 1
ATOM 1378 N N . LEU A 1 189 ? 40.980 3.636 18.293 1.00 8.12 209 LEU A N 1
ATOM 1379 C CA . LEU A 1 189 ? 41.304 4.604 19.329 1.00 9.28 209 LEU A CA 1
ATOM 1380 C C . LEU A 1 189 ? 40.373 4.389 20.519 1.00 8.71 209 LEU A C 1
ATOM 1381 O O . LEU A 1 189 ? 39.252 3.904 20.360 1.00 9.00 209 LEU A O 1
ATOM 1386 N N . SER A 1 190 ? 40.847 4.740 21.708 1.00 9.83 210 SER A N 1
ATOM 1387 C CA . SER A 1 190 ? 40.000 4.747 22.893 1.00 9.74 210 SER A CA 1
ATOM 1388 C C . SER A 1 190 ? 39.807 6.182 23.362 1.00 9.14 210 SER A C 1
ATOM 1389 O O . SER A 1 190 ? 40.678 7.029 23.165 1.00 10.02 210 SER A O 1
ATOM 1392 N N . PHE A 1 191 ? 38.661 6.455 23.975 1.00 9.04 211 PHE A N 1
ATOM 1393 C CA . PHE A 1 191 ? 38.385 7.789 24.496 1.00 7.86 211 PHE A CA 1
ATOM 1394 C C . PHE A 1 191 ? 37.520 7.697 25.746 1.00 6.95 211 PHE A C 1
ATOM 1395 O O . PHE A 1 191 ? 36.822 6.703 25.957 1.00 7.93 211 PHE A O 1
ATOM 1403 N N . ALA A 1 192 ? 37.574 8.729 26.581 1.00 7.99 212 ALA A N 1
ATOM 1404 C CA . ALA A 1 192 ? 36.791 8.738 27.812 1.00 7.84 212 ALA A CA 1
ATOM 1405 C C . ALA A 1 192 ? 35.326 9.052 27.532 1.00 7.57 212 ALA A C 1
ATOM 1406 O O . ALA A 1 192 ? 35.003 10.111 26.991 1.00 8.34 212 ALA A O 1
ATOM 1408 N N . GLN A 1 193 ? 34.439 8.127 27.893 1.00 7.56 213 GLN A N 1
ATOM 1409 C CA . GLN A 1 193 ? 33.010 8.427 27.909 1.00 8.03 213 GLN A CA 1
ATOM 1410 C C . GLN A 1 193 ? 32.689 9.151 29.208 1.00 8.81 213 GLN A C 1
ATOM 1411 O O . GLN A 1 193 ? 32.045 8.607 30.107 1.00 8.81 213 GLN A O 1
ATOM 1417 N N . SER A 1 194 ? 33.167 10.387 29.296 1.00 9.06 214 SER A N 1
ATOM 1418 C CA . SER A 1 194 ? 33.011 11.200 30.492 1.00 10.05 214 SER A CA 1
ATOM 1419 C C . SER A 1 194 ? 32.172 12.425 30.166 1.00 10.28 214 SER A C 1
ATOM 1420 O O . SER A 1 194 ? 32.005 12.778 29.001 1.00 10.48 214 SER A O 1
ATOM 1423 N N . GLY A 1 195 ? 31.659 13.077 31.202 1.00 11.89 215 GLY A N 1
ATOM 1424 C CA . GLY A 1 195 ? 30.866 14.275 30.998 1.00 11.01 215 GLY A CA 1
ATOM 1425 C C . GLY A 1 195 ? 29.721 14.052 30.030 1.00 11.20 215 GLY A C 1
ATOM 1426 O O . GLY A 1 195 ? 28.911 13.141 30.214 1.00 10.62 215 GLY A O 1
ATOM 1427 N N . SER A 1 196 ? 29.655 14.884 28.994 1.00 10.03 216 SER A N 1
ATOM 1428 C CA . SER A 1 196 ? 28.554 14.832 28.039 1.00 12.02 216 SER A CA 1
ATOM 1429 C C . SER A 1 196 ? 28.634 13.590 27.156 1.00 11.27 216 SER A C 1
ATOM 1430 O O . SER A 1 196 ? 27.687 13.276 26.434 1.00 10.99 216 SER A O 1
ATOM 1433 N N . TYR A 1 197 ? 29.765 12.892 27.216 1.00 9.98 217 TYR A N 1
ATOM 1434 C CA . TYR A 1 197 ? 29.966 11.677 26.425 1.00 9.20 217 TYR A CA 1
ATOM 1435 C C . TYR A 1 197 ? 29.548 10.440 27.211 1.00 8.31 217 TYR A C 1
ATOM 1436 O O . TYR A 1 197 ? 29.546 9.332 26.677 1.00 9.35 217 TYR A O 1
ATOM 1445 N N . GLY A 1 198 ? 29.213 10.631 28.484 1.00 9.33 218 GLY A N 1
ATOM 1446 C CA . GLY A 1 198 ? 28.942 9.500 29.353 1.00 8.33 218 GLY A CA 1
ATOM 1447 C C . GLY A 1 198 ? 27.551 9.514 29.954 1.00 9.32 218 GLY A C 1
ATOM 1448 O O . GLY A 1 198 ? 26.831 10.508 29.867 1.00 8.13 218 GLY A O 1
ATOM 1449 N N . ALA A 1 199 ? 27.177 8.397 30.569 1.00 9.29 219 ALA A N 1
ATOM 1450 C CA . ALA A 1 199 ? 25.868 8.256 31.189 1.00 11.21 219 ALA A CA 1
ATOM 1451 C C . ALA A 1 199 ? 25.875 7.027 32.080 1.00 11.47 219 ALA A C 1
ATOM 1452 O O . ALA A 1 199 ? 26.754 6.174 31.971 1.00 10.70 219 ALA A O 1
ATOM 1454 N N . ASN A 1 200 ? 24.894 6.934 32.966 1.00 12.81 220 ASN A N 1
ATOM 1455 C CA . ASN A 1 200 ? 24.760 5.748 33.791 1.00 14.17 220 ASN A CA 1
ATOM 1456 C C . ASN A 1 200 ? 24.519 4.569 32.850 1.00 12.99 220 ASN A C 1
ATOM 1457 O O . ASN A 1 200 ? 23.848 4.712 31.825 1.00 11.90 220 ASN A O 1
ATOM 1462 N N . GLY A 1 201 ? 25.081 3.412 33.187 1.00 11.21 221 GLY A N 1
ATOM 1463 C CA . GLY A 1 201 ? 24.940 2.248 32.329 1.00 10.52 221 GLY A CA 1
ATOM 1464 C C . GLY A 1 201 ? 25.952 2.211 31.198 1.00 10.66 221 GLY A C 1
ATOM 1465 O O . GLY A 1 201 ? 25.962 1.269 30.401 1.00 10.12 221 GLY A O 1
ATOM 1466 N N . MET A 1 202 ? 26.800 3.235 31.125 1.00 9.87 222 MET A N 1
ATOM 1467 C CA . MET A 1 202 ? 27.868 3.277 30.131 1.00 8.36 222 MET A CA 1
ATOM 1468 C C . MET A 1 202 ? 29.249 3.218 30.778 1.00 8.09 222 MET A C 1
ATOM 1469 O O . MET A 1 202 ? 29.466 3.761 31.861 1.00 8.68 222 MET A O 1
ATOM 1474 N N . ASP A 1 203 ? 30.179 2.545 30.106 1.00 7.87 223 ASP A N 1
ATOM 1475 C CA . ASP A 1 203 ? 31.515 2.316 30.646 1.00 8.42 223 ASP A CA 1
ATOM 1476 C C . ASP A 1 203 ? 32.312 3.620 30.657 1.00 8.05 223 ASP A C 1
ATOM 1477 O O . ASP A 1 203 ? 31.868 4.635 30.118 1.00 8.82 223 ASP A O 1
ATOM 1482 N N . THR A 1 204 ? 33.487 3.586 31.276 1.00 9.25 224 THR A N 1
ATOM 1483 C CA . THR A 1 204 ? 34.350 4.761 31.364 1.00 9.11 224 THR A CA 1
ATOM 1484 C C . THR A 1 204 ? 34.956 5.105 30.006 1.00 9.13 224 THR A C 1
ATOM 1485 O O . THR A 1 204 ? 35.333 6.252 29.754 1.00 8.53 224 THR A O 1
ATOM 1489 N N . THR A 1 205 ? 35.051 4.102 29.140 1.00 9.50 225 THR A N 1
ATOM 1490 C CA . THR A 1 205 ? 35.868 4.199 27.937 1.00 8.51 225 THR A CA 1
ATOM 1491 C C . THR A 1 205 ? 35.079 3.738 26.714 1.00 8.37 225 THR A C 1
ATOM 1492 O O . THR A 1 205 ? 34.391 2.719 26.761 1.00 7.72 225 THR A O 1
ATOM 1496 N N . GLY A 1 206 ? 35.183 4.492 25.625 1.00 8.29 226 GLY A N 1
ATOM 1497 C CA . GLY A 1 206 ? 34.607 4.058 24.364 1.00 8.05 226 GLY A CA 1
ATOM 1498 C C . GLY A 1 206 ? 35.686 3.899 23.308 1.00 7.93 226 GLY A C 1
ATOM 1499 O O . GLY A 1 206 ? 36.848 4.232 23.550 1.00 6.81 226 GLY A O 1
ATOM 1500 N N . TYR A 1 207 ? 35.307 3.398 22.137 1.00 7.84 227 TYR A N 1
ATOM 1501 C CA . TYR A 1 207 ? 36.275 3.151 21.074 1.00 6.66 227 TYR A CA 1
ATOM 1502 C C . TYR A 1 207 ? 35.773 3.639 19.723 1.00 7.18 227 TYR A C 1
ATOM 1503 O O . TYR A 1 207 ? 34.571 3.824 19.525 1.00 6.68 227 TYR A O 1
ATOM 1512 N N . LEU A 1 208 ? 36.702 3.857 18.797 1.00 7.25 228 LEU A N 1
ATOM 1513 C CA . LEU A 1 208 ? 36.343 4.155 17.416 1.00 7.52 228 LEU A CA 1
ATOM 1514 C C . LEU A 1 208 ? 37.432 3.669 16.476 1.00 7.47 228 LEU A C 1
ATOM 1515 O O . LEU A 1 208 ? 38.623 3.789 16.777 1.00 9.32 228 LEU A O 1
ATOM 1520 N N . TYR A 1 209 ? 37.022 3.109 15.342 1.00 6.70 229 TYR A N 1
ATOM 1521 C CA . TYR A 1 209 ? 37.975 2.723 14.315 1.00 6.78 229 TYR A CA 1
ATOM 1522 C C . TYR A 1 209 ? 38.152 3.851 13.314 1.00 6.94 229 TYR A C 1
ATOM 1523 O O . TYR A 1 209 ? 37.177 4.334 12.733 1.00 6.70 229 TYR A O 1
ATOM 1532 N N . VAL A 1 210 ? 39.400 4.265 13.114 1.00 5.97 230 VAL A N 1
ATOM 1533 C CA . VAL A 1 210 ? 39.709 5.362 12.203 1.00 7.39 230 VAL A CA 1
ATOM 1534 C C . VAL A 1 210 ? 40.646 4.896 11.094 1.00 7.59 230 VAL A C 1
ATOM 1535 O O . VAL A 1 210 ? 41.821 4.620 11.341 1.00 7.38 230 VAL A O 1
ATOM 1539 N N . PRO A 1 211 ? 40.135 4.792 9.856 1.00 6.80 231 PRO A N 1
ATOM 1540 C CA . PRO A 1 211 ? 40.962 4.359 8.723 1.00 7.28 231 PRO A CA 1
ATOM 1541 C C . PRO A 1 211 ? 42.098 5.356 8.523 1.00 8.80 231 PRO A C 1
ATOM 1542 O O . PRO A 1 211 ? 41.992 6.507 8.940 1.00 7.26 231 PRO A O 1
ATOM 1546 N N . GLN A 1 212 ? 43.179 4.922 7.883 1.00 9.24 232 GLN A N 1
ATOM 1547 C CA . GLN A 1 212 ? 44.303 5.817 7.625 1.00 12.36 232 GLN A CA 1
ATOM 1548 C C . GLN A 1 212 ? 43.842 7.087 6.912 1.00 11.54 232 GLN A C 1
ATOM 1549 O O . GLN A 1 212 ? 44.311 8.186 7.215 1.00 10.63 232 GLN A O 1
ATOM 1555 N N . SER A 1 213 ? 42.913 6.936 5.972 1.00 11.48 233 SER A N 1
ATOM 1556 C CA . SER A 1 213 ? 42.474 8.058 5.150 1.00 11.67 233 SER A CA 1
ATOM 1557 C C . SER A 1 213 ? 41.762 9.138 5.961 1.00 11.99 233 SER A C 1
ATOM 1558 O O . SER A 1 213 ? 41.736 10.299 5.557 1.00 12.46 233 SER A O 1
ATOM 1561 N N . CYS A 1 214 ? 41.184 8.759 7.099 1.00 10.59 234 CYS A N 1
ATOM 1562 C CA . CYS A 1 214 ? 40.438 9.710 7.921 1.00 10.01 234 CYS A CA 1
ATOM 1563 C C . CYS A 1 214 ? 41.298 10.377 8.991 1.00 8.68 234 CYS A C 1
ATOM 1564 O O . CYS A 1 214 ? 40.846 11.301 9.666 1.00 10.12 234 CYS A O 1
ATOM 1567 N N . ALA A 1 215 ? 42.541 9.924 9.132 1.00 8.67 235 ALA A N 1
ATOM 1568 C CA . ALA A 1 215 ? 43.406 10.385 10.215 1.00 10.10 235 ALA A CA 1
ATOM 1569 C C . ALA A 1 215 ? 43.860 11.839 10.083 1.00 8.27 235 ALA A C 1
ATOM 1570 O O . ALA A 1 215 ? 43.908 12.567 11.074 1.00 10.58 235 ALA A O 1
ATOM 1572 N N . SER A 1 216 ? 44.195 12.258 8.867 1.00 9.53 236 SER A N 1
ATOM 1573 C CA . SER A 1 216 ? 44.803 13.571 8.652 1.00 11.15 236 SER A CA 1
ATOM 1574 C C . SER A 1 216 ? 43.766 14.689 8.587 1.00 11.90 236 SER A C 1
ATOM 1575 O O . SER A 1 216 ? 44.044 15.832 8.954 1.00 11.37 236 SER A O 1
ATOM 1578 N N . GLY A 1 217 ? 42.573 14.355 8.108 1.00 11.19 237 GLY A N 1
ATOM 1579 C CA . GLY A 1 217 ? 41.561 15.370 7.895 1.00 10.88 237 GLY A CA 1
ATOM 1580 C C . GLY A 1 217 ? 41.631 15.969 6.501 1.00 10.83 237 GLY A C 1
ATOM 1581 O O . GLY A 1 217 ? 40.856 16.866 6.166 1.00 11.23 237 GLY A O 1
ATOM 1582 N N . ALA A 1 218 ? 42.556 15.476 5.682 1.00 10.18 238 ALA A N 1
ATOM 1583 C CA . ALA A 1 218 ? 42.677 15.949 4.305 1.00 10.85 238 ALA A CA 1
ATOM 1584 C C . ALA A 1 218 ? 41.496 15.458 3.474 1.00 12.05 238 ALA A C 1
ATOM 1585 O O . ALA A 1 218 ? 41.151 16.051 2.450 1.00 11.75 238 ALA A O 1
ATOM 1587 N N . THR A 1 219 ? 40.879 14.373 3.930 1.00 10.68 239 THR A N 1
ATOM 1588 C CA . THR A 1 219 ? 39.770 13.747 3.218 1.00 11.52 239 THR A CA 1
ATOM 1589 C C . THR A 1 219 ? 38.511 13.769 4.082 1.00 11.42 239 THR A C 1
ATOM 1590 O O . THR A 1 219 ? 38.562 13.463 5.273 1.00 11.56 239 THR A O 1
ATOM 1594 N N . VAL A 1 220 ? 37.382 14.134 3.480 1.00 11.02 240 VAL A N 1
ATOM 1595 C CA . VAL A 1 220 ? 36.111 14.110 4.190 1.00 9.87 240 VAL A CA 1
ATOM 1596 C C . VAL A 1 220 ? 35.647 12.674 4.390 1.00 10.29 240 VAL A C 1
ATOM 1597 O O . VAL A 1 220 ? 35.612 11.884 3.448 1.00 9.88 240 VAL A O 1
ATOM 1601 N N . CYS A 1 221 ? 35.294 12.346 5.627 1.00 9.04 241 CYS A N 1
ATOM 1602 C CA . CYS A 1 221 ? 34.892 10.992 5.981 1.00 9.58 241 CYS A CA 1
ATOM 1603 C C . CYS A 1 221 ? 33.444 10.945 6.450 1.00 8.43 241 CYS A C 1
ATOM 1604 O O . CYS A 1 221 ? 32.854 11.973 6.782 1.00 8.41 241 CYS A O 1
ATOM 1607 N N . SER A 1 222 ? 32.869 9.747 6.446 1.00 9.32 242 SER A N 1
ATOM 1608 C CA . SER A 1 222 ? 31.547 9.523 7.015 1.00 8.37 242 SER A CA 1
ATOM 1609 C C . SER A 1 222 ? 31.680 8.901 8.399 1.00 8.73 242 SER A C 1
ATOM 1610 O O . SER A 1 222 ? 32.784 8.583 8.837 1.00 7.50 242 SER A O 1
ATOM 1613 N N . LEU A 1 223 ? 30.551 8.719 9.077 1.00 7.07 243 LEU A N 1
ATOM 1614 C CA . LEU A 1 223 ? 30.552 8.161 10.423 1.00 5.80 243 LEU A CA 1
ATOM 1615 C C . LEU A 1 223 ? 29.386 7.197 10.620 1.00 5.37 243 LEU A C 1
ATOM 1616 O O . LEU A 1 223 ? 28.224 7.564 10.428 1.00 5.67 243 LEU A O 1
ATOM 1621 N N . HIS A 1 224 ? 29.706 5.967 11.002 1.00 7.24 244 HIS A N 1
ATOM 1622 C CA . HIS A 1 224 ? 28.693 4.996 11.399 1.00 5.28 244 HIS A CA 1
ATOM 1623 C C . HIS A 1 224 ? 28.911 4.627 12.861 1.00 5.86 244 HIS A C 1
ATOM 1624 O O . HIS A 1 224 ? 30.028 4.300 13.270 1.00 6.78 244 HIS A O 1
ATOM 1631 N N . VAL A 1 225 ? 27.839 4.687 13.642 1.00 3.81 245 VAL A N 1
ATOM 1632 C CA . VAL A 1 225 ? 27.874 4.272 15.036 1.00 5.30 245 VAL A CA 1
ATOM 1633 C C . VAL A 1 225 ? 27.358 2.839 15.122 1.00 5.26 245 VAL A C 1
ATOM 1634 O O . VAL A 1 225 ? 26.244 2.550 14.687 1.00 6.06 245 VAL A O 1
ATOM 1638 N N . ALA A 1 226 ? 28.176 1.945 15.668 1.00 3.91 246 ALA A N 1
ATOM 1639 C CA . ALA A 1 226 ? 27.796 0.539 15.792 1.00 4.93 246 ALA A CA 1
ATOM 1640 C C . ALA A 1 226 ? 27.639 0.149 17.261 1.00 5.41 246 ALA A C 1
ATOM 1641 O O . ALA A 1 226 ? 28.567 0.305 18.057 1.00 6.35 246 ALA A O 1
ATOM 1643 N N . LEU A 1 227 ? 26.464 -0.364 17.612 1.00 5.61 247 LEU A N 1
ATOM 1644 C CA . LEU A 1 227 ? 26.130 -0.640 19.008 1.00 6.05 247 LEU A CA 1
ATOM 1645 C C . LEU A 1 227 ? 26.076 -2.132 19.338 1.00 6.82 247 LEU A C 1
ATOM 1646 O O . LEU A 1 227 ? 25.255 -2.869 18.794 1.00 7.08 247 LEU A O 1
ATOM 1651 N N . HIS A 1 228 ? 26.948 -2.564 20.245 1.00 5.65 248 HIS A N 1
ATOM 1652 C CA . HIS A 1 228 ? 26.945 -3.942 20.728 1.00 5.84 248 HIS A CA 1
ATOM 1653 C C . HIS A 1 228 ? 25.641 -4.261 21.464 1.00 6.49 248 HIS A C 1
ATOM 1654 O O . HIS A 1 228 ? 24.896 -3.356 21.854 1.00 4.88 248 HIS A O 1
ATOM 1661 N N . GLY A 1 229 ? 25.364 -5.550 21.645 1.00 6.17 249 GLY A N 1
ATOM 1662 C CA . GLY A 1 229 ? 24.175 -5.961 22.374 1.00 7.74 249 GLY A CA 1
ATOM 1663 C C . GLY A 1 229 ? 24.494 -6.294 23.819 1.00 7.80 249 GLY A C 1
ATOM 1664 O O . GLY A 1 229 ? 25.593 -6.011 24.291 1.00 8.11 249 GLY A O 1
ATOM 1665 N N . CYS A 1 230 ? 23.544 -6.888 24.535 1.00 8.31 250 CYS A N 1
ATOM 1666 C CA . CYS A 1 230 ? 23.814 -7.300 25.909 1.00 8.01 250 CYS A CA 1
ATOM 1667 C C . CYS A 1 230 ? 24.936 -8.340 25.895 1.00 7.72 250 CYS A C 1
ATOM 1668 O O . CYS A 1 230 ? 25.059 -9.114 24.943 1.00 7.47 250 CYS A O 1
ATOM 1671 N N . LEU A 1 231 ? 25.741 -8.354 26.954 1.00 7.43 251 LEU A N 1
ATOM 1672 C CA . LEU A 1 231 ? 26.844 -9.300 27.096 1.00 8.21 251 LEU A CA 1
ATOM 1673 C C . LEU A 1 231 ? 27.902 -9.145 26.007 1.00 7.86 251 LEU A C 1
ATOM 1674 O O . LEU A 1 231 ? 28.726 -10.042 25.799 1.00 7.06 251 LEU A O 1
ATOM 1679 N N . GLN A 1 232 ? 27.888 -8.004 25.325 1.00 6.55 252 GLN A N 1
ATOM 1680 C CA . GLN A 1 232 ? 28.883 -7.728 24.294 1.00 6.38 252 GLN A CA 1
ATOM 1681 C C . GLN A 1 232 ? 29.685 -6.448 24.529 1.00 5.82 252 GLN A C 1
ATOM 1682 O O . GLN A 1 232 ? 30.426 -6.015 23.652 1.00 6.10 252 GLN A O 1
ATOM 1688 N N . SER A 1 233 ? 29.546 -5.841 25.704 1.00 7.47 253 SER A N 1
ATOM 1689 C CA . SER A 1 233 ? 30.355 -4.669 26.015 1.00 6.66 253 SER A CA 1
ATOM 1690 C C . SER A 1 233 ? 31.810 -5.096 26.160 1.00 8.31 253 SER A C 1
ATOM 1691 O O . SER A 1 233 ? 32.101 -6.280 26.330 1.00 7.35 253 SER A O 1
ATOM 1694 N N . TYR A 1 234 ? 32.720 -4.131 26.087 1.00 6.72 254 TYR A N 1
ATOM 1695 C CA . TYR A 1 234 ? 34.144 -4.412 26.229 1.00 9.17 254 TYR A CA 1
ATOM 1696 C C . TYR A 1 234 ? 34.403 -5.119 27.555 1.00 8.42 254 TYR A C 1
ATOM 1697 O O . TYR A 1 234 ? 35.276 -5.986 27.653 1.00 8.46 254 TYR A O 1
ATOM 1706 N N . SER A 1 235 ? 33.643 -4.735 28.576 1.00 9.49 255 SER A N 1
ATOM 1707 C CA . SER A 1 235 ? 33.733 -5.360 29.891 1.00 11.14 255 SER A CA 1
ATOM 1708 C C . SER A 1 235 ? 33.507 -6.870 29.808 1.00 12.02 255 SER A C 1
ATOM 1709 O O . SER A 1 235 ? 34.098 -7.642 30.570 1.00 11.04 255 SER A O 1
ATOM 1712 N N . SER A 1 236 ? 32.652 -7.287 28.879 1.00 10.75 256 SER A N 1
ATOM 1713 C CA . SER A 1 236 ? 32.252 -8.689 28.787 1.00 10.70 256 SER A CA 1
ATOM 1714 C C . SER A 1 236 ? 33.140 -9.508 27.853 1.00 10.53 256 SER A C 1
ATOM 1715 O O . SER A 1 236 ? 33.556 -10.615 28.198 1.00 12.34 256 SER A O 1
ATOM 1718 N N . ILE A 1 237 ? 33.423 -8.969 26.672 1.00 9.88 257 ILE A N 1
ATOM 1719 C CA . ILE A 1 237 ? 34.115 -9.737 25.640 1.00 9.44 257 ILE A CA 1
ATOM 1720 C C . ILE A 1 237 ? 35.318 -9.005 25.052 1.00 8.84 257 ILE A C 1
ATOM 1721 O O . ILE A 1 237 ? 35.799 -9.352 23.970 1.00 10.72 257 ILE A O 1
ATOM 1726 N N . GLY A 1 238 ? 35.806 -7.996 25.764 1.00 10.46 258 GLY A N 1
ATOM 1727 C CA . GLY A 1 238 ? 36.934 -7.231 25.264 1.00 9.60 258 GLY A CA 1
ATOM 1728 C C . GLY A 1 238 ? 36.645 -6.625 23.903 1.00 9.89 258 GLY A C 1
ATOM 1729 O O . GLY A 1 238 ? 35.561 -6.090 23.677 1.00 8.68 258 GLY A O 1
ATOM 1730 N N . SER A 1 239 ? 37.607 -6.713 22.990 1.00 9.74 259 SER A N 1
ATOM 1731 C CA . SER A 1 239 ? 37.483 -6.045 21.699 1.00 10.60 259 SER A CA 1
ATOM 1732 C C . SER A 1 239 ? 36.796 -6.904 20.638 1.00 9.11 259 SER A C 1
ATOM 1733 O O . SER A 1 239 ? 36.848 -6.588 19.453 1.00 7.90 259 SER A O 1
ATOM 1736 N N . ARG A 1 240 ? 36.140 -7.981 21.053 1.00 9.90 260 ARG A N 1
ATOM 1737 C CA . ARG A 1 240 ? 35.575 -8.905 20.078 1.00 11.40 260 ARG A CA 1
ATOM 1738 C C . ARG A 1 240 ? 34.453 -8.334 19.214 1.00 9.70 260 ARG A C 1
ATOM 1739 O O . ARG A 1 240 ? 34.333 -8.700 18.046 1.00 10.23 260 ARG A O 1
ATOM 1747 N N . PHE A 1 241 ? 33.630 -7.440 19.753 1.00 9.27 261 PHE A N 1
ATOM 1748 C CA . PHE A 1 241 ? 32.595 -6.850 18.911 1.00 7.06 261 PHE A CA 1
ATOM 1749 C C . PHE A 1 241 ? 33.249 -5.905 17.910 1.00 7.98 261 PHE A C 1
ATOM 1750 O O . PHE A 1 241 ? 32.897 -5.886 16.730 1.00 9.43 261 PHE A O 1
ATOM 1758 N N . ILE A 1 242 ? 34.209 -5.123 18.387 1.00 8.77 262 ILE A N 1
ATOM 1759 C CA . ILE A 1 242 ? 34.898 -4.165 17.535 1.00 9.81 262 ILE A CA 1
ATOM 1760 C C . ILE A 1 242 ? 35.588 -4.856 16.362 1.00 11.72 262 ILE A C 1
ATOM 1761 O O . ILE A 1 242 ? 35.605 -4.330 15.247 1.00 13.38 262 ILE A O 1
ATOM 1766 N N . GLN A 1 243 ? 36.143 -6.038 16.608 1.00 10.83 263 GLN A N 1
ATOM 1767 C CA . GLN A 1 243 ? 36.967 -6.711 15.608 1.00 14.47 263 GLN A CA 1
ATOM 1768 C C . GLN A 1 243 ? 36.242 -7.791 14.810 1.00 14.21 263 GLN A C 1
ATOM 1769 O O . GLN A 1 243 ? 36.518 -7.977 13.624 1.00 15.39 263 GLN A O 1
ATOM 1775 N N . ASN A 1 244 ? 35.325 -8.503 15.457 1.00 11.76 264 ASN A N 1
ATOM 1776 C CA . ASN A 1 244 ? 34.727 -9.698 14.862 1.00 9.89 264 ASN A CA 1
ATOM 1777 C C . ASN A 1 244 ? 33.467 -9.438 14.031 1.00 8.37 264 ASN A C 1
ATOM 1778 O O . ASN A 1 244 ? 32.987 -10.339 13.345 1.00 7.85 264 ASN A O 1
ATOM 1783 N N . THR A 1 245 ? 32.930 -8.221 14.092 1.00 5.99 265 THR A N 1
ATOM 1784 C CA . THR A 1 245 ? 31.670 -7.926 13.416 1.00 6.91 265 THR A CA 1
ATOM 1785 C C . THR A 1 245 ? 31.856 -7.584 11.944 1.00 7.37 265 THR A C 1
ATOM 1786 O O . THR A 1 245 ? 30.946 -7.775 11.139 1.00 8.59 265 THR A O 1
ATOM 1790 N N . GLY A 1 246 ? 33.028 -7.063 11.595 1.00 6.63 266 GLY A N 1
ATOM 1791 C CA . GLY A 1 246 ? 33.318 -6.816 10.193 1.00 7.25 266 GLY A CA 1
ATOM 1792 C C . GLY A 1 246 ? 33.017 -5.419 9.672 1.00 5.79 266 GLY A C 1
ATOM 1793 O O . GLY A 1 246 ? 33.188 -5.163 8.481 1.00 6.13 266 GLY A O 1
ATOM 1794 N N . TYR A 1 247 ? 32.575 -4.511 10.539 1.00 6.58 267 TYR A N 1
ATOM 1795 C CA . TYR A 1 247 ? 32.342 -3.130 10.111 1.00 6.17 267 TYR A CA 1
ATOM 1796 C C . TYR A 1 247 ? 33.628 -2.501 9.594 1.00 5.50 267 TYR A C 1
ATOM 1797 O O . TYR A 1 247 ? 33.625 -1.799 8.579 1.00 5.76 267 TYR A O 1
ATOM 1806 N N . ASN A 1 248 ? 34.723 -2.741 10.308 1.00 5.12 268 ASN A N 1
ATOM 1807 C CA . ASN A 1 248 ? 35.964 -2.033 10.030 1.00 6.25 268 ASN A CA 1
ATOM 1808 C C . ASN A 1 248 ? 36.521 -2.388 8.660 1.00 6.38 268 ASN A C 1
ATOM 1809 O O . ASN A 1 248 ? 37.159 -1.557 8.016 1.00 7.74 268 ASN A O 1
ATOM 1814 N N . LYS A 1 249 ? 36.276 -3.619 8.216 1.00 6.82 269 LYS A N 1
ATOM 1815 C CA . LYS A 1 249 ? 36.730 -4.061 6.899 1.00 8.25 269 LYS A CA 1
ATOM 1816 C C . LYS A 1 249 ? 36.166 -3.170 5.799 1.00 8.76 269 LYS A C 1
ATOM 1817 O O . LYS A 1 249 ? 36.861 -2.839 4.836 1.00 7.96 269 LYS A O 1
ATOM 1823 N N . TRP A 1 250 ? 34.900 -2.788 5.945 1.00 7.10 270 TRP A N 1
ATOM 1824 C CA . TRP A 1 250 ? 34.249 -1.914 4.978 1.00 7.46 270 TRP A CA 1
ATOM 1825 C C . TRP A 1 250 ? 34.628 -0.449 5.175 1.00 7.16 270 TRP A C 1
ATOM 1826 O O . TRP A 1 250 ? 34.855 0.279 4.206 1.00 5.74 270 TRP A O 1
ATOM 1837 N N . ALA A 1 251 ? 34.695 -0.017 6.429 1.00 5.92 271 ALA A N 1
ATOM 1838 C CA . ALA A 1 251 ? 35.067 1.359 6.735 1.00 6.23 271 ALA A CA 1
ATOM 1839 C C . ALA A 1 251 ? 36.435 1.682 6.141 1.00 7.53 271 ALA A C 1
ATOM 1840 O O . ALA A 1 251 ? 36.663 2.790 5.643 1.00 6.67 271 ALA A O 1
ATOM 1842 N N . ASP A 1 252 ? 37.340 0.708 6.190 1.00 7.54 272 ASP A N 1
ATOM 1843 C CA . ASP A 1 252 ? 38.751 0.967 5.909 1.00 8.27 272 ASP A CA 1
ATOM 1844 C C . ASP A 1 252 ? 38.985 1.449 4.483 1.00 9.60 272 ASP A C 1
ATOM 1845 O O . ASP A 1 252 ? 39.941 2.177 4.216 1.00 8.76 272 ASP A O 1
ATOM 1850 N N . THR A 1 253 ? 38.116 1.036 3.568 1.00 8.30 273 THR A N 1
ATOM 1851 C CA . THR A 1 253 ? 38.291 1.376 2.161 1.00 8.70 273 THR A CA 1
ATOM 1852 C C . THR A 1 253 ? 37.273 2.408 1.679 1.00 7.55 273 THR A C 1
ATOM 1853 O O . THR A 1 253 ? 37.164 2.668 0.480 1.00 7.61 273 THR A O 1
ATOM 1857 N N . ASN A 1 254 ? 36.538 3.003 2.614 1.00 7.65 274 ASN A N 1
ATOM 1858 C CA . ASN A 1 254 ? 35.439 3.896 2.260 1.00 6.40 274 ASN A CA 1
ATOM 1859 C C . ASN A 1 254 ? 35.392 5.175 3.088 1.00 6.28 274 ASN A C 1
ATOM 1860 O O . ASN A 1 254 ? 34.324 5.755 3.290 1.00 8.73 274 ASN A O 1
ATOM 1865 N N . ASN A 1 255 ? 36.556 5.622 3.547 1.00 7.75 275 ASN A N 1
ATOM 1866 C CA . ASN A 1 255 ? 36.669 6.893 4.257 1.00 7.16 275 ASN A CA 1
ATOM 1867 C C . ASN A 1 255 ? 35.598 7.003 5.330 1.00 7.53 275 ASN A C 1
ATOM 1868 O O . ASN A 1 255 ? 34.912 8.019 5.433 1.00 8.47 275 ASN A O 1
ATOM 1873 N N . MET A 1 256 ? 35.455 5.947 6.120 1.00 6.86 276 MET A N 1
ATOM 1874 C CA . MET A 1 256 ? 34.393 5.877 7.116 1.00 7.19 276 MET A CA 1
ATOM 1875 C C . MET A 1 256 ? 34.979 5.576 8.492 1.00 6.82 276 MET A C 1
ATOM 1876 O O . MET A 1 256 ? 35.772 4.650 8.646 1.00 6.51 276 MET A O 1
ATOM 1881 N N . ILE A 1 257 ? 34.588 6.371 9.484 1.00 5.47 277 ILE A N 1
ATOM 1882 C CA . ILE A 1 257 ? 34.917 6.089 10.875 1.00 6.28 277 ILE A CA 1
ATOM 1883 C C . ILE A 1 257 ? 33.775 5.280 11.494 1.00 6.94 277 ILE A C 1
ATOM 1884 O O . ILE A 1 257 ? 32.603 5.556 11.239 1.00 6.40 277 ILE A O 1
ATOM 1889 N N . ILE A 1 258 ? 34.115 4.267 12.284 1.00 5.42 278 ILE A N 1
ATOM 1890 C CA . ILE A 1 258 ? 33.103 3.525 13.030 1.00 5.89 278 ILE A CA 1
ATOM 1891 C C . ILE A 1 258 ? 33.257 3.847 14.511 1.00 6.08 278 ILE A C 1
ATOM 1892 O O . ILE A 1 258 ? 34.304 3.584 15.102 1.00 5.74 278 ILE A O 1
ATOM 1897 N N . LEU A 1 259 ? 32.217 4.421 15.109 1.00 5.81 279 LEU A N 1
ATOM 1898 C CA . LEU A 1 259 ? 32.227 4.717 16.540 1.00 5.17 279 LEU A CA 1
ATOM 1899 C C . LEU A 1 259 ? 31.580 3.572 17.308 1.00 5.32 279 LEU A C 1
ATOM 1900 O O . LEU A 1 259 ? 30.482 3.130 16.963 1.00 5.64 279 LEU A O 1
ATOM 1905 N N . TYR A 1 260 ? 32.272 3.090 18.337 1.00 4.46 280 TYR A N 1
ATOM 1906 C CA . TYR A 1 260 ? 31.772 1.984 19.155 1.00 5.83 280 TYR A CA 1
ATOM 1907 C C . TYR A 1 260 ? 31.574 2.389 20.615 1.00 6.08 280 TYR A C 1
ATOM 1908 O O . TYR A 1 260 ? 32.466 2.191 21.441 1.00 6.90 280 TYR A O 1
ATOM 1917 N N . PRO A 1 261 ? 30.411 2.965 20.955 1.00 5.65 281 PRO A N 1
ATOM 1918 C CA . PRO A 1 261 ? 30.176 3.359 22.351 1.00 5.51 281 PRO A CA 1
ATOM 1919 C C . PRO A 1 261 ? 30.084 2.082 23.190 1.00 5.03 281 PRO A C 1
ATOM 1920 O O . PRO A 1 261 ? 29.749 1.023 22.665 1.00 5.24 281 PRO A O 1
ATOM 1924 N N . GLN A 1 262 ? 30.371 2.173 24.486 1.00 6.54 282 GLN A N 1
ATOM 1925 C CA . GLN A 1 262 ? 30.376 0.977 25.327 1.00 5.35 282 GLN A CA 1
ATOM 1926 C C . GLN A 1 262 ? 29.449 1.095 26.528 1.00 5.77 282 GLN A C 1
ATOM 1927 O O . GLN A 1 262 ? 29.530 2.056 27.290 1.00 7.04 282 GLN A O 1
ATOM 1933 N N . ALA A 1 263 ? 28.574 0.110 26.697 1.00 4.63 283 ALA A N 1
ATOM 1934 C CA . ALA A 1 263 ? 27.794 0.003 27.927 1.00 5.48 283 ALA A CA 1
ATOM 1935 C C . ALA A 1 263 ? 28.634 -0.730 28.971 1.00 6.43 283 ALA A C 1
ATOM 1936 O O . ALA A 1 263 ? 29.787 -1.077 28.718 1.00 7.62 283 ALA A O 1
ATOM 1938 N N . ILE A 1 264 ? 28.052 -0.966 30.143 1.00 8.65 284 ILE A N 1
ATOM 1939 C CA . ILE A 1 264 ? 28.761 -1.629 31.232 1.00 9.19 284 ILE A CA 1
ATOM 1940 C C . ILE A 1 264 ? 27.752 -2.344 32.131 1.00 9.95 284 ILE A C 1
ATOM 1941 O O . ILE A 1 264 ? 26.634 -1.872 32.318 1.00 7.40 284 ILE A O 1
ATOM 1946 N N . PRO A 1 265 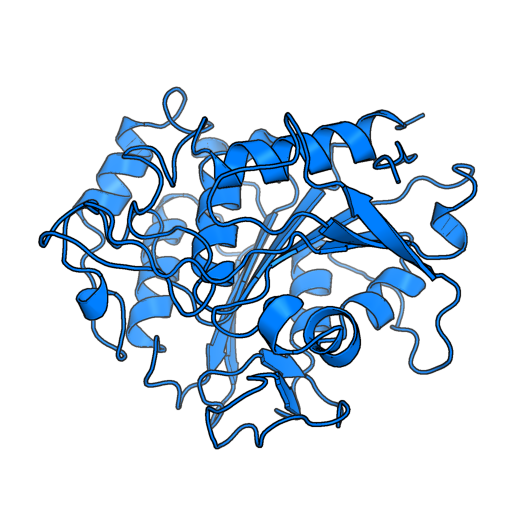? 28.119 -3.514 32.672 1.00 10.14 285 PRO A N 1
ATOM 1947 C CA . PRO A 1 265 ? 27.161 -4.196 33.541 1.00 10.49 285 PRO A CA 1
ATOM 1948 C C . PRO A 1 265 ? 26.785 -3.293 34.716 1.00 9.99 285 PRO A C 1
ATOM 1949 O O . PRO A 1 265 ? 27.629 -2.574 35.255 1.00 8.48 285 PRO A O 1
ATOM 1953 N N . ASP A 1 266 ? 25.510 -3.323 35.089 1.00 10.70 286 ASP A N 1
ATOM 1954 C CA . ASP A 1 266 ? 24.992 -2.537 36.204 1.00 11.25 286 ASP A CA 1
ATOM 1955 C C . ASP A 1 266 ? 24.060 -3.425 37.023 1.00 11.95 286 ASP A C 1
ATOM 1956 O O . ASP A 1 266 ? 22.945 -3.731 36.599 1.00 9.01 286 ASP A O 1
ATOM 1961 N N . TYR A 1 267 ? 24.525 -3.845 38.194 1.00 11.99 287 TYR A N 1
ATOM 1962 C CA . TYR A 1 267 ? 23.809 -4.855 38.967 1.00 13.72 287 TYR A CA 1
ATOM 1963 C C . TYR A 1 267 ? 22.722 -4.255 39.851 1.00 13.53 287 TYR A C 1
ATOM 1964 O O . TYR A 1 267 ? 21.959 -4.986 40.491 1.00 13.89 287 TYR A O 1
ATOM 1973 N N . THR A 1 268 ? 22.644 -2.928 39.879 1.00 12.67 288 THR A N 1
ATOM 1974 C CA . THR A 1 268 ? 21.660 -2.251 40.717 1.00 13.07 288 THR A CA 1
ATOM 1975 C C . THR A 1 268 ? 20.257 -2.326 40.118 1.00 13.12 288 THR A C 1
ATOM 1976 O O . THR A 1 268 ? 20.092 -2.498 38.906 1.00 10.90 288 THR A O 1
ATOM 1980 N N . ILE A 1 269 ? 19.255 -2.204 40.982 1.00 11.05 289 ILE A N 1
ATOM 1981 C CA . ILE A 1 269 ? 17.855 -2.326 40.585 1.00 11.50 289 ILE A CA 1
ATOM 1982 C C . ILE A 1 269 ? 17.264 -0.959 40.242 1.00 11.36 289 ILE A C 1
ATOM 1983 O O . ILE A 1 269 ? 17.458 0.009 40.976 1.00 13.19 289 ILE A O 1
ATOM 1988 N N . HIS A 1 270 ? 16.541 -0.894 39.127 1.00 9.28 290 HIS A N 1
ATOM 1989 C CA . HIS A 1 270 ? 15.927 0.346 38.659 1.00 8.89 290 HIS A CA 1
ATOM 1990 C C . HIS A 1 270 ? 14.441 0.136 38.398 1.00 8.69 290 HIS A C 1
ATOM 1991 O O . HIS A 1 270 ? 14.038 -0.907 37.887 1.00 8.43 290 HIS A O 1
ATOM 1998 N N . ALA A 1 271 ? 13.630 1.137 38.723 1.00 7.82 291 ALA A N 1
ATOM 1999 C CA . ALA A 1 271 ? 12.259 1.167 38.235 1.00 8.13 291 ALA A CA 1
ATOM 2000 C C . ALA A 1 271 ? 12.312 1.340 36.722 1.00 8.66 291 ALA A C 1
ATOM 2001 O O . ALA A 1 271 ? 13.070 2.168 36.214 1.00 11.05 291 ALA A O 1
ATOM 2003 N N . ILE A 1 272 ? 11.526 0.553 35.997 1.00 7.46 292 ILE A N 1
ATOM 2004 C CA . ILE A 1 272 ? 11.491 0.688 34.544 1.00 7.31 292 ILE A CA 1
ATOM 2005 C C . ILE A 1 272 ? 10.117 1.164 34.089 1.00 8.52 292 ILE A C 1
ATOM 2006 O O . ILE A 1 272 ? 9.245 1.433 34.919 1.00 7.06 292 ILE A O 1
ATOM 2011 N N . TRP A 1 273 ? 9.924 1.287 32.777 1.00 7.62 293 TRP A N 1
ATOM 2012 C CA . TRP A 1 273 ? 8.691 1.874 32.259 1.00 10.02 293 TRP A CA 1
ATOM 2013 C C . TRP A 1 273 ? 7.426 1.211 32.792 1.00 12.58 293 TRP A C 1
ATOM 2014 O O . TRP A 1 273 ? 6.477 1.898 33.172 1.00 14.01 293 TRP A O 1
ATOM 2025 N N . ASN A 1 274 ? 7.403 -0.118 32.816 1.00 13.63 294 ASN A N 1
ATOM 2026 C CA . ASN A 1 274 ? 6.239 -0.829 33.336 1.00 15.63 294 ASN A CA 1
ATOM 2027 C C . ASN A 1 274 ? 6.621 -2.219 33.825 1.00 14.91 294 ASN A C 1
ATOM 2028 O O . ASN A 1 274 ? 7.599 -2.805 33.358 1.00 13.81 294 ASN A O 1
ATOM 2033 N N . GLY A 1 275 ? 5.848 -2.740 34.773 1.00 15.99 295 GLY A N 1
ATOM 2034 C CA . GLY A 1 275 ? 6.109 -4.072 35.286 1.00 16.20 295 GLY A CA 1
ATOM 2035 C C . GLY A 1 275 ? 7.006 -4.090 36.510 1.00 16.99 295 GLY A C 1
ATOM 2036 O O . GLY A 1 275 ? 7.398 -5.159 36.979 1.00 17.09 295 GLY A O 1
ATOM 2037 N N . GLY A 1 276 ? 7.344 -2.911 37.025 1.00 14.67 296 GLY A N 1
ATOM 2038 C CA . GLY A 1 276 ? 8.095 -2.840 38.266 1.00 13.12 296 GLY A CA 1
ATOM 2039 C C . GLY A 1 276 ? 9.555 -2.446 38.128 1.00 11.94 296 GLY A C 1
ATOM 2040 O O . GLY A 1 276 ? 9.873 -1.345 37.679 1.00 11.51 296 GLY A O 1
ATOM 2041 N N . VAL A 1 277 ? 10.447 -3.349 38.525 1.00 11.38 297 VAL A N 1
ATOM 2042 C CA . VAL A 1 277 ? 11.869 -3.034 38.609 1.00 9.67 297 VAL A CA 1
ATOM 2043 C C . VAL A 1 277 ? 12.694 -4.048 37.834 1.00 9.12 297 VAL A C 1
ATOM 2044 O O . VAL A 1 277 ? 12.215 -5.137 37.513 1.00 9.35 297 VAL A O 1
ATOM 2048 N N . LEU A 1 278 ? 13.939 -3.686 37.545 1.00 9.42 298 LEU A N 1
ATOM 2049 C CA . LEU A 1 278 ? 14.828 -4.557 36.791 1.00 9.14 298 LEU A CA 1
ATOM 2050 C C . LEU A 1 278 ? 16.267 -4.056 36.914 1.00 9.79 298 LEU A C 1
ATOM 2051 O O . LEU A 1 278 ? 16.515 -2.848 36.937 1.00 10.45 298 LEU A O 1
ATOM 2056 N N . SER A 1 279 ? 17.213 -4.984 37.002 1.00 10.25 299 SER A N 1
ATOM 2057 C CA . SER A 1 279 ? 18.624 -4.625 36.976 1.00 9.03 299 SER A CA 1
ATOM 2058 C C . SER A 1 279 ? 19.157 -4.782 35.555 1.00 8.86 299 SER A C 1
ATOM 2059 O O . SER A 1 279 ? 18.430 -5.216 34.659 1.00 6.99 299 SER A O 1
ATOM 2062 N N . ASN A 1 280 ? 20.421 -4.425 35.350 1.00 8.05 300 ASN A N 1
ATOM 2063 C CA . ASN A 1 280 ? 21.033 -4.500 34.023 1.00 9.10 300 ASN A CA 1
ATOM 2064 C C . ASN A 1 280 ? 22.396 -5.191 34.110 1.00 9.75 300 ASN A C 1
ATOM 2065 O O . ASN A 1 280 ? 23.409 -4.661 33.655 1.00 11.57 300 ASN A O 1
ATOM 2070 N N . PRO A 1 281 ? 22.428 -6.403 34.684 1.00 9.44 301 PRO A N 1
ATOM 2071 C CA . PRO A 1 281 ? 23.664 -7.175 34.842 1.00 9.98 301 PRO A CA 1
ATOM 2072 C C . PRO A 1 281 ? 24.379 -7.541 33.544 1.00 10.30 301 PRO A C 1
ATOM 2073 O O . PRO A 1 281 ? 25.574 -7.832 33.557 1.00 11.47 301 PRO A O 1
ATOM 2077 N N . ASN A 1 282 ? 23.649 -7.528 32.432 1.00 10.05 302 ASN A N 1
ATOM 2078 C CA . ASN A 1 282 ? 24.208 -7.939 31.146 1.00 9.43 302 ASN A CA 1
ATOM 2079 C C . ASN A 1 282 ? 24.817 -6.780 30.353 1.00 10.15 302 ASN A C 1
ATOM 2080 O O . ASN A 1 282 ? 25.408 -6.990 29.293 1.00 10.30 302 ASN A O 1
ATOM 2085 N N . GLY A 1 283 ? 24.676 -5.561 30.861 1.00 8.29 303 GLY A N 1
ATOM 2086 C CA . GLY A 1 283 ? 25.276 -4.423 30.188 1.00 8.25 303 GLY A CA 1
ATOM 2087 C C . GLY A 1 283 ? 24.617 -4.158 28.850 1.00 7.74 303 GLY A C 1
ATOM 2088 O O . GLY A 1 283 ? 25.290 -4.033 27.815 1.00 6.57 303 GLY A O 1
ATOM 2089 N N . CYS A 1 284 ? 23.291 -4.078 28.878 1.00 7.05 304 CYS A N 1
ATOM 2090 C CA . CYS A 1 284 ? 22.492 -3.791 27.693 1.00 8.71 304 CYS A CA 1
ATOM 2091 C C . CYS A 1 284 ? 22.330 -2.286 27.515 1.00 8.63 304 CYS A C 1
ATOM 2092 O O . CYS A 1 284 ? 22.434 -1.532 28.479 1.00 10.77 304 CYS A O 1
ATOM 2095 N N . TRP A 1 285 ? 22.026 -1.858 26.291 1.00 8.57 305 TRP A N 1
ATOM 2096 C CA . TRP A 1 285 ? 21.591 -0.484 26.063 1.00 7.47 305 TRP A CA 1
ATOM 2097 C C . TRP A 1 285 ? 20.152 -0.323 26.526 1.00 7.83 305 TRP A C 1
ATOM 2098 O O . TRP A 1 285 ? 19.375 -1.278 26.510 1.00 7.17 305 TRP A O 1
ATOM 2109 N N . ASP A 1 286 ? 19.802 0.889 26.943 1.00 7.05 306 ASP A N 1
ATOM 2110 C CA . ASP A 1 286 ? 18.531 1.117 27.623 1.00 7.19 306 ASP A CA 1
ATOM 2111 C C . ASP A 1 286 ? 17.353 1.273 26.661 1.00 7.41 306 ASP A C 1
ATOM 2112 O O . ASP A 1 286 ? 17.145 2.342 26.085 1.00 7.11 306 ASP A O 1
ATOM 2117 N N . TRP A 1 287 ? 16.585 0.199 26.494 1.00 8.01 307 TRP A N 1
ATOM 2118 C CA . TRP A 1 287 ? 15.336 0.256 25.738 1.00 6.20 307 TRP A CA 1
ATOM 2119 C C . TRP A 1 287 ? 14.123 -0.078 26.614 1.00 6.62 307 TRP A C 1
ATOM 2120 O O . TRP A 1 287 ? 13.032 -0.354 26.104 1.00 7.25 307 TRP A O 1
ATOM 2131 N N . VAL A 1 288 ? 14.305 -0.039 27.931 1.00 6.20 308 VAL A N 1
ATOM 2132 C CA . VAL A 1 288 ? 13.228 -0.416 28.849 1.00 6.51 308 VAL A CA 1
ATOM 2133 C C . VAL A 1 288 ? 12.967 0.621 29.936 1.00 7.59 308 VAL A C 1
ATOM 2134 O O . VAL A 1 288 ? 11.971 0.531 30.660 1.00 8.25 308 VAL A O 1
ATOM 2138 N N . GLY A 1 289 ? 13.863 1.597 30.049 1.00 7.47 309 GLY A N 1
ATOM 2139 C CA . GLY A 1 289 ? 13.674 2.675 31.003 1.00 7.82 309 GLY A CA 1
ATOM 2140 C C . GLY A 1 289 ? 14.487 2.561 32.283 1.00 7.74 309 GLY A C 1
ATOM 2141 O O . GLY A 1 289 ? 14.127 3.162 33.299 1.00 7.78 309 GLY A O 1
ATOM 2142 N N . TRP A 1 290 ? 15.581 1.802 32.247 1.00 7.67 310 TRP A N 1
ATOM 2143 C CA . TRP A 1 290 ? 16.473 1.710 33.403 1.00 8.24 310 TRP A CA 1
ATOM 2144 C C . TRP A 1 290 ? 16.891 3.089 33.906 1.00 9.00 310 TRP A C 1
ATOM 2145 O O . TRP A 1 290 ? 16.863 3.364 35.106 1.00 8.63 310 TRP A O 1
ATOM 2156 N N . TYR A 1 291 ? 17.287 3.955 32.981 1.00 8.87 311 TYR A N 1
ATOM 2157 C CA . TYR A 1 291 ? 17.971 5.185 33.354 1.00 9.70 311 TYR A CA 1
ATOM 2158 C C . TYR A 1 291 ? 17.142 6.433 33.085 1.00 11.18 311 TYR A C 1
ATOM 2159 O O . TYR A 1 291 ? 17.682 7.523 32.908 1.00 13.51 311 TYR A O 1
ATOM 2168 N N . GLY A 1 292 ? 15.824 6.270 33.069 1.00 11.29 312 GLY A N 1
ATOM 2169 C CA . GLY A 1 292 ? 14.946 7.419 32.943 1.00 11.34 312 GLY A CA 1
ATOM 2170 C C . GLY A 1 292 ? 13.732 7.131 32.085 1.00 12.22 312 GLY A C 1
ATOM 2171 O O . GLY A 1 292 ? 13.749 6.229 31.247 1.00 10.98 312 GLY A O 1
ATOM 2172 N N . SER A 1 293 ? 12.676 7.909 32.294 1.00 11.49 313 SER A N 1
ATOM 2173 C CA . SER A 1 293 ? 11.436 7.739 31.554 1.00 13.56 313 SER A CA 1
ATOM 2174 C C . SER A 1 293 ? 11.572 8.160 30.093 1.00 12.71 313 SER A C 1
ATOM 2175 O O . SER A 1 293 ? 10.761 7.773 29.260 1.00 14.01 313 SER A O 1
ATOM 2178 N N . ASN A 1 294 ? 12.597 8.952 29.787 1.00 11.52 314 ASN A N 1
ATOM 2179 C CA . ASN A 1 294 ? 12.810 9.442 28.424 1.00 10.93 314 ASN A CA 1
ATOM 2180 C C . ASN A 1 294 ? 13.915 8.694 27.679 1.00 9.29 314 ASN A C 1
ATOM 2181 O O . ASN A 1 294 ? 14.543 9.249 26.778 1.00 10.45 314 ASN A O 1
ATOM 2186 N N . ALA A 1 295 ? 14.141 7.436 28.047 1.00 8.97 315 ALA A N 1
ATOM 2187 C CA . ALA A 1 295 ? 15.216 6.639 27.457 1.00 9.33 315 ALA A CA 1
ATOM 2188 C C . ALA A 1 295 ? 15.233 6.651 25.928 1.00 8.99 315 ALA A C 1
ATOM 2189 O O . ALA A 1 295 ? 16.304 6.614 25.319 1.00 7.84 315 ALA A O 1
ATOM 2191 N N . ASP A 1 296 ? 14.055 6.685 25.307 1.00 8.19 316 ASP A N 1
ATOM 2192 C CA . ASP A 1 296 ? 13.982 6.650 23.849 1.00 7.51 316 ASP A CA 1
ATOM 2193 C C . ASP A 1 296 ? 13.547 7.976 23.230 1.00 6.31 316 ASP A C 1
ATOM 2194 O O . ASP A 1 296 ? 13.134 8.027 22.070 1.00 7.08 316 ASP A O 1
ATOM 2199 N N . GLN A 1 297 ? 13.670 9.053 24.000 1.00 5.55 317 GLN A N 1
ATOM 2200 C CA . GLN A 1 297 ? 13.328 10.388 23.514 1.00 7.09 317 GLN A CA 1
ATOM 2201 C C . GLN A 1 297 ? 14.553 11.295 23.578 1.00 6.88 317 GLN A C 1
ATOM 2202 O O . GLN A 1 297 ? 15.562 10.947 24.189 1.00 8.35 317 GLN A O 1
ATOM 2208 N N . ILE A 1 298 ? 14.469 12.453 22.936 1.00 7.22 318 ILE A N 1
ATOM 2209 C CA . ILE A 1 298 ? 15.537 13.438 23.036 1.00 8.07 318 ILE A CA 1
ATOM 2210 C C . ILE A 1 298 ? 15.836 13.679 24.517 1.00 8.38 318 ILE A C 1
ATOM 2211 O O . ILE A 1 298 ? 14.923 13.868 25.318 1.00 9.08 318 ILE A O 1
ATOM 2216 N N . GLY A 1 299 ? 17.115 13.639 24.881 1.00 8.11 319 GLY A N 1
ATOM 2217 C CA . GLY A 1 299 ? 17.482 13.811 26.277 1.00 8.36 319 GLY A CA 1
ATOM 2218 C C . GLY A 1 299 ? 17.658 12.525 27.072 1.00 8.80 319 GLY A C 1
ATOM 2219 O O . GLY A 1 299 ? 18.175 12.558 28.190 1.00 10.27 319 GLY A O 1
ATOM 2220 N N . GLY A 1 300 ? 17.227 11.394 26.515 1.00 7.79 320 GLY A N 1
ATOM 2221 C CA . GLY A 1 300 ? 17.540 10.118 27.136 1.00 7.26 320 GLY A CA 1
ATOM 2222 C C . GLY A 1 300 ? 19.031 10.075 27.409 1.00 6.64 320 GLY A C 1
ATOM 2223 O O . GLY A 1 300 ? 19.826 10.386 26.522 1.00 6.06 320 GLY A O 1
ATOM 2224 N N . VAL A 1 301 ? 19.422 9.710 28.625 1.00 7.35 321 VAL A N 1
ATOM 2225 C CA . VAL A 1 301 ? 20.797 9.944 29.045 1.00 7.60 321 VAL A CA 1
ATOM 2226 C C . VAL A 1 301 ? 21.808 9.215 28.168 1.00 7.27 321 VAL A C 1
ATOM 2227 O O . VAL A 1 301 ? 22.845 9.777 27.820 1.00 7.63 321 VAL A O 1
ATOM 2231 N N . GLN A 1 302 ? 21.518 7.974 27.795 1.00 6.87 322 GLN A N 1
ATOM 2232 C CA . GLN A 1 302 ? 22.454 7.242 26.944 1.00 7.45 322 GLN A CA 1
ATOM 2233 C C . GLN A 1 302 ? 22.446 7.757 25.507 1.00 6.28 322 GLN A C 1
ATOM 2234 O O . GLN A 1 302 ? 23.504 7.925 24.902 1.00 6.49 322 GLN A O 1
ATOM 2240 N N . MET A 1 303 ? 21.267 8.017 24.951 1.00 6.77 323 MET A N 1
ATOM 2241 C CA . MET A 1 303 ? 21.210 8.573 23.601 1.00 5.80 323 MET A CA 1
ATOM 2242 C C . MET A 1 303 ? 21.906 9.929 23.534 1.00 6.52 323 MET A C 1
ATOM 2243 O O . MET A 1 303 ? 22.603 10.227 22.566 1.00 6.43 323 MET A O 1
ATOM 2248 N N . ALA A 1 304 ? 21.721 10.746 24.564 1.00 6.22 324 ALA A N 1
ATOM 2249 C CA . ALA A 1 304 ? 22.347 12.064 24.602 1.00 8.12 324 ALA A CA 1
ATOM 2250 C C . ALA A 1 304 ? 23.873 11.953 24.617 1.00 7.62 324 ALA A C 1
ATOM 2251 O O . ALA A 1 304 ? 24.573 12.768 24.006 1.00 8.00 324 ALA A O 1
ATOM 2253 N N . ALA A 1 305 ? 24.382 10.943 25.314 1.00 7.81 325 ALA A N 1
ATOM 2254 C CA . ALA A 1 305 ? 25.822 10.707 25.382 1.00 8.14 325 ALA A CA 1
ATOM 2255 C C . ALA A 1 305 ? 26.363 10.305 24.014 1.00 6.99 325 ALA A C 1
ATOM 2256 O O . ALA A 1 305 ? 27.375 10.834 23.555 1.00 6.56 325 ALA A O 1
ATOM 2258 N N . ILE A 1 306 ? 25.681 9.365 23.367 1.00 6.80 326 ILE A N 1
ATOM 2259 C CA . ILE A 1 306 ? 26.071 8.924 22.035 1.00 7.03 326 ILE A CA 1
ATOM 2260 C C . ILE A 1 306 ? 26.002 10.071 21.030 1.00 6.78 326 ILE A C 1
ATOM 2261 O O . ILE A 1 306 ? 26.916 10.257 20.228 1.00 7.10 326 ILE A O 1
ATOM 2266 N N . VAL A 1 307 ? 24.924 10.847 21.079 1.00 6.36 327 VAL A N 1
ATOM 2267 C CA . VAL A 1 307 ? 24.795 12.003 20.200 1.00 6.54 327 VAL A CA 1
ATOM 2268 C C . VAL A 1 307 ? 25.889 13.031 20.479 1.00 6.78 327 VAL A C 1
ATOM 2269 O O . VAL A 1 307 ? 26.385 13.685 19.562 1.00 6.24 327 VAL A O 1
ATOM 2273 N N . GLY A 1 308 ? 26.262 13.167 21.748 1.00 6.70 328 GLY A N 1
ATOM 2274 C CA . GLY A 1 308 ? 27.321 14.094 22.109 1.00 8.02 328 GLY A CA 1
ATOM 2275 C C . GLY A 1 308 ? 28.652 13.668 21.526 1.00 9.07 328 GLY A C 1
ATOM 2276 O O . GLY A 1 308 ? 29.443 14.500 21.075 1.00 9.77 328 GLY A O 1
ATOM 2277 N N . GLN A 1 309 ? 28.899 12.363 21.540 1.00 6.93 329 GLN A N 1
ATOM 2278 C CA . GLN A 1 309 ? 30.077 11.798 20.901 1.00 7.77 329 GLN A CA 1
ATOM 2279 C C . GLN A 1 309 ? 30.065 12.104 19.410 1.00 6.83 329 GLN A C 1
ATOM 2280 O O . GLN A 1 309 ? 31.071 12.527 18.843 1.00 7.85 329 GLN A O 1
ATOM 2286 N N . VAL A 1 310 ? 28.916 11.894 18.777 1.00 6.89 330 VAL A N 1
ATOM 2287 C CA . VAL A 1 310 ? 28.787 12.143 17.349 1.00 6.46 330 VAL A CA 1
ATOM 2288 C C . VAL A 1 310 ? 29.048 13.610 17.027 1.00 6.85 330 VAL A C 1
ATOM 2289 O O . VAL A 1 310 ? 29.775 13.928 16.084 1.00 5.67 330 VAL A O 1
ATOM 2293 N N . LYS A 1 311 ? 28.449 14.501 17.810 1.00 6.76 331 LYS A N 1
ATOM 2294 C CA . LYS A 1 311 ? 28.582 15.935 17.571 1.00 9.10 331 LYS A CA 1
ATOM 2295 C C . LYS A 1 311 ? 30.048 16.354 17.623 1.00 9.76 331 LYS A C 1
ATOM 2296 O O . LYS A 1 311 ? 30.488 17.205 16.847 1.00 8.98 331 LYS A O 1
ATOM 2302 N N . GLN A 1 312 ? 30.799 15.756 18.544 1.00 8.22 332 GLN A N 1
ATOM 2303 C CA . GLN A 1 312 ? 32.218 16.065 18.688 1.00 8.82 332 GLN A CA 1
ATOM 2304 C C . GLN A 1 312 ? 32.994 15.619 17.453 1.00 8.51 332 GLN A C 1
ATOM 2305 O O . GLN A 1 312 ? 33.796 16.375 16.904 1.00 8.51 332 GLN A O 1
ATOM 2311 N N . ILE A 1 313 ? 32.743 14.392 17.010 1.00 6.22 333 ILE A N 1
ATOM 2312 C CA . ILE A 1 313 ? 33.452 13.849 15.859 1.00 8.09 333 ILE A CA 1
ATOM 2313 C C . ILE A 1 313 ? 33.206 14.659 14.587 1.00 8.33 333 ILE A C 1
ATOM 2314 O O . ILE A 1 313 ? 34.130 14.887 13.810 1.00 10.00 333 ILE A O 1
ATOM 2319 N N . VAL A 1 314 ? 31.970 15.097 14.368 1.00 7.48 334 VAL A N 1
ATOM 2320 C CA . VAL A 1 314 ? 31.656 15.811 13.132 1.00 9.33 334 VAL A CA 1
ATOM 2321 C C . VAL A 1 314 ? 32.002 17.294 13.218 1.00 10.66 334 VAL A C 1
ATOM 2322 O O . VAL A 1 314 ? 31.916 18.014 12.223 1.00 10.67 334 VAL A O 1
ATOM 2326 N N . SER A 1 315 ? 32.397 17.747 14.404 1.00 10.92 335 SER A N 1
ATOM 2327 C CA . SER A 1 315 ? 32.693 19.165 14.611 1.00 10.52 335 SER A CA 1
ATOM 2328 C C . SER A 1 315 ? 33.967 19.585 13.884 1.00 11.06 335 SER A C 1
ATOM 2329 O O . SER A 1 315 ? 34.294 20.771 13.822 1.00 10.93 335 SER A O 1
ATOM 2332 N N . GLY A 1 316 ? 34.685 18.610 13.334 1.00 10.26 336 GLY A N 1
ATOM 2333 C CA . GLY A 1 316 ? 35.896 18.919 12.599 1.00 11.30 336 GLY A CA 1
ATOM 2334 C C . GLY A 1 316 ? 35.681 19.038 11.101 1.00 12.27 336 GLY A C 1
ATOM 2335 O O . GLY A 1 316 ? 36.642 19.189 10.346 1.00 12.70 336 GLY A O 1
ATOM 2336 N N . PHE A 1 317 ? 34.426 18.968 10.663 1.00 13.17 337 PHE A N 1
ATOM 2337 C CA . PHE A 1 317 ? 34.119 19.062 9.238 1.00 14.21 337 PHE A CA 1
ATOM 2338 C C . PHE A 1 317 ? 34.690 20.355 8.668 1.00 16.39 337 PHE A C 1
ATOM 2339 O O . PHE A 1 317 ? 34.490 21.431 9.230 1.00 16.09 337 PHE A O 1
ATOM 2347 N N . GLN A 1 318 ? 35.401 20.243 7.550 1.00 18.13 338 GLN A N 1
ATOM 2348 C CA . GLN A 1 318 ? 36.070 21.396 6.959 1.00 22.38 338 GLN A CA 1
ATOM 2349 C C . GLN A 1 318 ? 35.357 21.898 5.704 1.00 23.35 338 GLN A C 1
ATOM 2350 O O . GLN A 1 318 ? 34.322 21.304 5.333 1.00 23.92 338 GLN A O 1
#

GO terms:
  GO:0005576 extracellular region (C, EXP)
  GO:0050526 poly(3-hydroxybutyrate) depolymerase activity (F, EXP)